Protein AF-A0A7S0IZN9-F1 (afdb_monomer_lite)

Structure (mmCIF, N/CA/C/O backbone):
data_AF-A0A7S0IZN9-F1
#
_entry.id   AF-A0A7S0IZN9-F1
#
loop_
_atom_site.group_PDB
_atom_site.id
_atom_site.type_symbol
_atom_site.label_atom_id
_atom_site.label_alt_id
_atom_site.label_comp_id
_atom_site.label_asym_id
_atom_site.label_entity_id
_atom_site.label_seq_id
_atom_site.pdbx_PDB_ins_code
_atom_site.Cartn_x
_atom_site.Cartn_y
_atom_site.Cartn_z
_atom_site.occupancy
_atom_site.B_iso_or_equiv
_atom_site.auth_seq_id
_atom_site.auth_comp_id
_atom_site.auth_asym_id
_atom_site.auth_atom_id
_atom_site.pdbx_PDB_model_num
ATOM 1 N N . GLU A 1 1 ? -22.847 -4.184 17.036 1.00 81.31 1 GLU A N 1
ATOM 2 C CA . GLU A 1 1 ? -21.919 -5.285 16.673 1.00 81.31 1 GLU A CA 1
ATOM 3 C C . GLU A 1 1 ? -20.499 -5.195 17.266 1.00 81.31 1 GLU A C 1
ATOM 5 O O . GLU A 1 1 ? -19.756 -6.154 17.128 1.00 81.31 1 GLU A O 1
ATOM 10 N N . GLY A 1 2 ? -20.061 -4.101 17.914 1.00 93.62 2 GLY A N 1
ATOM 11 C CA . GLY A 1 2 ? -18.784 -4.070 18.667 1.00 93.62 2 GLY A CA 1
ATOM 12 C C . GLY A 1 2 ? -17.480 -4.105 17.844 1.00 93.62 2 GLY A C 1
ATOM 13 O O . GLY A 1 2 ? -16.398 -3.958 18.412 1.00 93.62 2 GLY A O 1
ATOM 14 N N . ARG A 1 3 ? -17.568 -4.255 16.518 1.00 96.31 3 ARG A N 1
ATOM 15 C CA . ARG A 1 3 ? -16.437 -4.230 15.576 1.00 96.31 3 ARG A CA 1
ATOM 16 C C . ARG A 1 3 ? -15.776 -2.847 15.574 1.00 96.31 3 ARG A C 1
ATOM 18 O O . ARG A 1 3 ? -16.461 -1.829 15.556 1.00 96.31 3 ARG A O 1
ATOM 25 N N . ARG A 1 4 ? -14.440 -2.807 15.605 1.00 96.50 4 ARG A N 1
ATOM 26 C CA . ARG A 1 4 ? -13.650 -1.554 15.656 1.00 96.50 4 ARG A CA 1
ATOM 27 C C . ARG A 1 4 ? -12.627 -1.416 14.536 1.00 96.50 4 ARG A C 1
ATOM 29 O O . ARG A 1 4 ? -12.146 -0.314 14.300 1.00 96.50 4 ARG A O 1
ATOM 36 N N . TRP A 1 5 ? -12.301 -2.516 13.874 1.00 97.38 5 TRP A N 1
ATOM 37 C CA . TRP A 1 5 ? -11.244 -2.614 12.879 1.00 97.38 5 TRP A CA 1
ATOM 38 C C . TRP A 1 5 ? -11.726 -3.470 11.720 1.00 97.38 5 TRP A C 1
ATOM 40 O O . TRP A 1 5 ? -12.445 -4.446 11.936 1.00 97.38 5 TRP A O 1
ATOM 50 N N . ILE A 1 6 ? -11.315 -3.095 10.517 1.00 96.62 6 ILE A N 1
ATOM 51 C CA . ILE A 1 6 ? -11.461 -3.884 9.301 1.00 96.62 6 ILE A CA 1
ATOM 52 C C . ILE A 1 6 ? -10.067 -4.154 8.741 1.00 96.62 6 ILE A C 1
ATOM 54 O O . ILE A 1 6 ? -9.192 -3.291 8.814 1.00 96.62 6 ILE A O 1
ATOM 58 N N . MET A 1 7 ? -9.862 -5.357 8.214 1.00 96.25 7 MET A N 1
ATOM 59 C CA . MET A 1 7 ? -8.658 -5.707 7.478 1.00 96.25 7 MET A CA 1
ATOM 60 C C . MET A 1 7 ? -9.042 -6.078 6.050 1.00 96.25 7 MET A C 1
ATOM 62 O O . MET A 1 7 ? -9.865 -6.966 5.841 1.00 96.25 7 MET A O 1
ATOM 66 N N . PHE A 1 8 ? -8.408 -5.422 5.087 1.00 96.25 8 PHE A N 1
ATOM 67 C CA . PHE A 1 8 ? -8.407 -5.822 3.686 1.00 96.25 8 PHE A CA 1
ATOM 68 C C . PHE A 1 8 ? -7.163 -6.665 3.420 1.00 96.25 8 PHE A C 1
ATOM 70 O O . PHE A 1 8 ? -6.087 -6.352 3.930 1.00 96.25 8 PHE A O 1
ATOM 77 N N . PHE A 1 9 ? -7.304 -7.733 2.643 1.00 94.81 9 PHE A N 1
ATOM 78 C CA . PHE A 1 9 ? -6.214 -8.635 2.275 1.00 94.81 9 PHE A CA 1
ATOM 79 C C . PHE A 1 9 ? -6.403 -9.140 0.842 1.00 94.81 9 PHE A C 1
ATOM 81 O O . PHE A 1 9 ? -7.447 -8.922 0.228 1.00 94.81 9 PHE A O 1
ATOM 88 N N . GLN A 1 10 ? -5.363 -9.758 0.287 1.00 93.88 10 GLN A N 1
ATOM 89 C CA . GLN A 1 10 ? -5.358 -10.275 -1.083 1.00 93.88 10 GLN A CA 1
ATOM 90 C C . GLN A 1 10 ? -5.707 -11.768 -1.116 1.00 93.88 10 GLN A C 1
ATOM 92 O O . GLN A 1 10 ? -5.443 -12.494 -0.163 1.00 93.88 10 GLN A O 1
ATOM 97 N N . ASP A 1 11 ? -6.271 -12.215 -2.234 1.00 93.06 11 ASP A N 1
ATOM 98 C CA . ASP A 1 11 ? -6.823 -13.560 -2.452 1.00 93.06 11 ASP A CA 1
ATOM 99 C C . ASP A 1 11 ? -5.845 -14.727 -2.223 1.00 93.06 11 ASP A C 1
ATOM 101 O O . ASP A 1 11 ? -6.230 -15.784 -1.730 1.00 93.06 11 ASP A O 1
ATOM 105 N N . SER A 1 12 ? -4.583 -14.536 -2.589 1.00 90.81 12 SER A N 1
ATOM 106 C CA . SER A 1 12 ? -3.611 -15.608 -2.816 1.00 90.81 12 SER A CA 1
ATOM 107 C C . SER A 1 12 ? -2.381 -15.506 -1.921 1.00 90.81 12 SER A C 1
ATOM 109 O O . SER A 1 12 ? -1.382 -16.171 -2.182 1.00 90.81 12 SER A O 1
ATOM 111 N N . SER A 1 13 ? -2.444 -14.683 -0.871 1.00 86.69 13 SER A N 1
ATOM 112 C CA . SER A 1 13 ? -1.426 -14.597 0.176 1.00 86.69 13 SER A CA 1
ATOM 113 C C . SER A 1 13 ? -2.096 -14.809 1.532 1.00 86.69 13 SER A C 1
ATOM 115 O O . SER A 1 13 ? -2.975 -14.050 1.925 1.00 86.69 13 SER A O 1
ATOM 117 N N . THR A 1 14 ? -1.701 -15.857 2.253 1.00 82.81 14 THR A N 1
ATOM 118 C CA . THR A 1 14 ? -2.368 -16.284 3.498 1.00 82.81 14 THR A CA 1
ATOM 119 C C . THR A 1 14 ? -1.612 -15.892 4.765 1.00 82.81 14 THR A C 1
ATOM 121 O O . THR A 1 14 ? -2.177 -15.932 5.856 1.00 82.81 14 THR A O 1
ATOM 124 N N . ASN A 1 15 ? -0.347 -15.477 4.653 1.00 87.69 15 ASN A N 1
ATOM 125 C CA . ASN A 1 15 ? 0.506 -15.237 5.823 1.00 87.69 15 ASN A CA 1
ATOM 126 C C . ASN A 1 15 ? 0.061 -14.051 6.684 1.00 87.69 15 ASN A C 1
ATOM 128 O O . ASN A 1 15 ? 0.412 -13.983 7.860 1.00 87.69 15 ASN A O 1
ATOM 132 N N . TYR A 1 16 ? -0.811 -13.187 6.163 1.00 87.00 16 TYR A N 1
ATOM 133 C CA . TYR A 1 16 ? -1.406 -12.109 6.945 1.00 87.00 16 TYR A CA 1
ATOM 134 C C . TYR A 1 16 ? -2.169 -12.605 8.184 1.00 87.00 16 TYR A C 1
ATOM 136 O O . TYR A 1 16 ? -2.256 -11.888 9.178 1.00 87.00 16 TYR A O 1
ATOM 144 N N . PHE A 1 17 ? -2.715 -13.828 8.151 1.00 91.19 17 PHE A N 1
ATOM 145 C CA . PHE A 1 17 ? -3.419 -14.406 9.299 1.00 91.19 17 PHE A CA 1
ATOM 146 C C . PHE A 1 17 ? -2.464 -14.822 10.420 1.00 91.19 17 PHE A C 1
ATOM 148 O O . PHE A 1 17 ? -2.829 -14.727 11.590 1.00 91.19 17 PHE A O 1
ATOM 155 N N . ALA A 1 18 ? -1.230 -15.210 10.083 1.00 93.12 18 ALA A N 1
ATOM 156 C CA . ALA A 1 18 ? -0.208 -15.551 11.069 1.00 93.12 18 ALA A CA 1
ATOM 157 C C . ALA A 1 18 ? 0.243 -14.318 11.865 1.00 93.12 18 ALA A C 1
ATOM 159 O O . ALA A 1 18 ? 0.507 -14.412 13.062 1.00 93.12 18 ALA A O 1
ATOM 160 N N . THR A 1 19 ? 0.279 -13.144 11.227 1.00 93.62 19 THR A N 1
ATOM 161 C CA . THR A 1 19 ? 0.702 -11.892 11.870 1.00 93.62 19 THR A CA 1
ATOM 162 C C . THR A 1 19 ? -0.460 -11.026 12.344 1.00 93.62 19 THR A C 1
ATOM 164 O O . THR A 1 19 ? -0.219 -10.016 12.998 1.00 93.62 19 THR A O 1
ATOM 167 N N . PHE A 1 20 ? -1.714 -11.409 12.078 1.00 95.38 20 PHE A N 1
ATOM 168 C CA . PHE A 1 20 ? -2.903 -10.574 12.287 1.00 95.38 20 PHE A CA 1
ATOM 169 C C . PHE A 1 20 ? -2.959 -9.916 13.672 1.00 95.38 20 PHE A C 1
ATOM 171 O O . PHE A 1 20 ? -3.092 -8.696 13.785 1.00 95.38 20 PHE A O 1
ATOM 178 N N . LEU A 1 21 ? -2.844 -10.719 14.737 1.00 96.62 21 LEU A N 1
ATOM 179 C CA . LEU A 1 21 ? -2.958 -10.231 16.114 1.00 96.62 21 LEU A CA 1
ATOM 180 C C . LEU A 1 21 ? -1.769 -9.351 16.511 1.00 96.62 21 LEU A C 1
ATOM 182 O O . LEU A 1 21 ? -1.966 -8.322 17.157 1.00 96.62 21 LEU A O 1
ATOM 186 N N . ALA A 1 22 ? -0.556 -9.725 16.098 1.00 96.25 22 ALA A N 1
ATOM 187 C CA . ALA A 1 22 ? 0.650 -8.947 16.361 1.00 96.25 22 ALA A CA 1
ATOM 188 C C . ALA A 1 22 ? 0.600 -7.592 15.639 1.00 96.25 22 ALA A C 1
ATOM 190 O O . ALA A 1 22 ? 0.836 -6.553 16.259 1.00 96.25 22 ALA A O 1
ATOM 191 N N . SER A 1 23 ? 0.201 -7.587 14.363 1.00 97.06 23 SER A N 1
ATOM 192 C CA . SER A 1 23 ? 0.000 -6.372 13.576 1.00 97.06 23 SER A CA 1
ATOM 193 C C . SER A 1 23 ? -1.055 -5.474 14.215 1.00 97.06 23 SER A C 1
ATOM 195 O O . SER A 1 23 ? -0.765 -4.316 14.504 1.00 97.06 23 SER A O 1
ATOM 197 N N . LEU A 1 24 ? -2.245 -5.998 14.530 1.00 97.69 24 LEU A N 1
ATOM 198 C CA . LEU A 1 24 ? -3.304 -5.216 15.177 1.00 97.69 24 LEU A CA 1
ATOM 199 C C . LEU A 1 24 ? -2.874 -4.673 16.552 1.00 97.69 24 LEU A C 1
ATOM 201 O O . LEU A 1 24 ? -3.213 -3.542 16.908 1.00 97.69 24 LEU A O 1
ATOM 205 N N . GLY A 1 25 ? -2.113 -5.455 17.319 1.00 98.00 25 GLY A N 1
ATOM 206 C CA . GLY A 1 25 ? -1.529 -5.030 18.590 1.00 98.00 25 GLY A CA 1
ATOM 207 C C . GLY A 1 25 ? -0.580 -3.841 18.426 1.00 98.00 25 GLY A C 1
ATOM 208 O O . GLY A 1 25 ? -0.758 -2.823 19.096 1.00 98.00 25 GLY A O 1
ATOM 209 N N . ALA A 1 26 ? 0.375 -3.933 17.496 1.00 97.75 26 ALA A N 1
ATOM 210 C CA . ALA A 1 26 ? 1.333 -2.865 17.198 1.00 97.75 26 ALA A CA 1
ATOM 211 C C . ALA A 1 26 ? 0.643 -1.586 16.696 1.00 97.75 26 ALA A C 1
ATOM 213 O O . ALA A 1 26 ? 0.954 -0.486 17.154 1.00 97.75 26 ALA A O 1
ATOM 214 N N . ILE A 1 27 ? -0.347 -1.744 15.816 1.00 97.81 27 ILE A N 1
ATOM 215 C CA . ILE A 1 27 ? -1.186 -0.664 15.282 1.00 97.81 27 ILE A CA 1
ATOM 216 C C . ILE A 1 27 ? -1.868 0.104 16.415 1.00 97.81 27 ILE A C 1
ATOM 218 O O . ILE A 1 27 ? -1.784 1.330 16.473 1.00 97.81 27 ILE A O 1
ATOM 222 N N . LYS A 1 28 ? -2.499 -0.611 17.354 1.00 97.38 28 LYS A N 1
ATOM 223 C CA . LYS A 1 28 ? -3.160 0.007 18.510 1.00 97.38 28 LYS A CA 1
ATOM 224 C C . LYS A 1 28 ? -2.168 0.659 19.470 1.00 97.38 28 LYS A C 1
ATOM 226 O O . LYS A 1 28 ? -2.451 1.735 19.981 1.00 97.38 28 LYS A O 1
ATOM 231 N N . ALA A 1 29 ? -1.014 0.036 19.706 1.00 97.75 29 ALA A N 1
ATOM 232 C CA . ALA A 1 29 ? 0.025 0.575 20.586 1.00 97.75 29 ALA A CA 1
ATOM 233 C C . ALA A 1 29 ? 0.663 1.873 20.055 1.00 97.75 29 ALA A C 1
ATOM 235 O O . ALA A 1 29 ? 1.321 2.592 20.807 1.00 97.75 29 ALA A O 1
ATOM 236 N N . ARG A 1 30 ? 0.497 2.164 18.761 1.00 96.31 30 ARG A N 1
ATOM 237 C CA . ARG A 1 30 ? 0.941 3.402 18.105 1.00 96.31 30 ARG A CA 1
ATOM 238 C C . ARG A 1 30 ? -0.211 4.338 17.744 1.00 96.31 30 ARG A C 1
ATOM 240 O O . ARG A 1 30 ? 0.036 5.344 17.089 1.00 96.31 30 ARG A O 1
ATOM 247 N N . ASP A 1 31 ? -1.431 4.005 18.173 1.00 95.94 31 ASP A N 1
ATOM 248 C CA . ASP A 1 31 ? -2.653 4.753 17.875 1.00 95.94 31 ASP A CA 1
ATOM 249 C C . ASP A 1 31 ? -2.768 5.093 16.379 1.00 95.94 31 ASP A C 1
ATOM 251 O O . ASP A 1 31 ? -3.025 6.226 15.997 1.00 95.94 31 ASP A O 1
ATOM 255 N N . LEU A 1 32 ? -2.511 4.128 15.496 1.00 96.00 32 LEU A N 1
ATOM 256 C CA . LEU A 1 32 ? -2.730 4.339 14.064 1.00 96.00 32 LEU A CA 1
ATOM 257 C C . LEU A 1 32 ? -4.229 4.228 13.751 1.00 96.00 32 LEU A C 1
ATOM 259 O O . LEU A 1 32 ? -4.960 3.526 14.438 1.00 96.00 32 LEU A O 1
ATOM 263 N N . GLU A 1 33 ? -4.691 4.898 12.699 1.00 95.75 33 GLU A N 1
ATOM 264 C CA . GLU A 1 33 ? -6.071 4.808 12.187 1.00 95.75 33 GLU A CA 1
ATOM 265 C C . GLU A 1 33 ? -6.138 4.002 10.887 1.00 95.75 33 GLU A C 1
ATOM 267 O O . GLU A 1 33 ? -7.176 3.436 10.545 1.00 95.75 33 GLU A O 1
ATOM 272 N N . CYS A 1 34 ? -5.023 3.957 10.159 1.00 95.88 34 CYS A N 1
ATOM 273 C CA . CYS A 1 34 ? -4.820 3.155 8.965 1.00 95.88 34 CYS A CA 1
ATOM 274 C C . CYS A 1 34 ? -3.386 2.632 8.988 1.00 95.88 34 CYS A C 1
ATOM 276 O O . CYS A 1 34 ? -2.448 3.393 9.233 1.00 95.88 34 CYS A O 1
ATOM 278 N N . ALA A 1 35 ? -3.199 1.346 8.731 1.00 96.94 35 ALA A N 1
ATOM 279 C CA . ALA A 1 35 ? -1.877 0.755 8.711 1.00 96.94 35 ALA A CA 1
ATOM 280 C C . ALA A 1 35 ? -1.749 -0.320 7.644 1.00 96.94 35 ALA A C 1
ATOM 282 O O . ALA A 1 35 ? -2.625 -1.164 7.475 1.00 96.94 35 ALA A O 1
ATOM 283 N N . PHE A 1 36 ? -0.616 -0.299 6.963 1.00 97.12 36 PHE A N 1
ATOM 284 C CA . PHE A 1 36 ? -0.243 -1.296 5.974 1.00 97.12 36 PHE A CA 1
ATOM 285 C C . PHE A 1 36 ? 0.631 -2.370 6.613 1.00 97.12 36 PHE A C 1
ATOM 287 O O . PHE A 1 36 ? 1.520 -2.058 7.401 1.00 97.12 36 PHE A O 1
ATOM 294 N N . VAL A 1 37 ? 0.422 -3.630 6.255 1.00 96.69 37 VAL A N 1
ATOM 295 C CA . VAL A 1 37 ? 1.401 -4.682 6.537 1.00 96.69 37 VAL A CA 1
ATOM 296 C C . VAL A 1 37 ? 2.468 -4.621 5.453 1.00 96.69 37 VAL A C 1
ATOM 298 O O . VAL A 1 37 ? 2.160 -4.686 4.258 1.00 96.69 37 VAL A O 1
ATOM 301 N N . THR A 1 38 ? 3.723 -4.485 5.862 1.00 96.81 38 THR A N 1
ATOM 302 C CA . THR A 1 38 ? 4.867 -4.403 4.955 1.00 96.81 38 THR A CA 1
ATOM 303 C C . THR A 1 38 ? 5.877 -5.495 5.238 1.00 96.81 38 THR A C 1
ATOM 305 O O . THR A 1 38 ? 5.838 -6.129 6.286 1.00 96.81 38 THR A O 1
ATOM 308 N N . MET A 1 39 ? 6.810 -5.689 4.317 1.00 95.19 39 MET A N 1
ATOM 309 C CA . MET A 1 39 ? 7.995 -6.511 4.543 1.00 95.19 39 MET A CA 1
ATOM 310 C C . MET A 1 39 ? 9.241 -5.809 3.994 1.00 95.19 39 MET A C 1
ATOM 312 O O . MET A 1 39 ? 9.110 -5.002 3.061 1.00 95.19 39 MET A O 1
ATOM 316 N N . PRO A 1 40 ? 10.442 -6.163 4.482 1.00 95.19 40 PRO A N 1
ATOM 317 C CA . PRO A 1 40 ? 11.675 -5.823 3.793 1.00 95.19 40 PRO A CA 1
ATOM 318 C C . PRO A 1 40 ? 11.611 -6.377 2.369 1.00 95.19 40 PRO A C 1
ATOM 320 O O . PRO A 1 40 ? 11.399 -7.574 2.166 1.00 95.19 40 PRO A O 1
ATOM 323 N N . ARG A 1 41 ? 11.760 -5.512 1.365 1.00 93.62 41 ARG A N 1
ATOM 324 C CA . ARG A 1 41 ? 11.752 -5.923 -0.045 1.00 93.62 41 ARG A CA 1
ATOM 325 C C . ARG A 1 41 ? 13.114 -5.685 -0.668 1.00 93.62 41 ARG A C 1
ATOM 327 O O . ARG A 1 41 ? 13.825 -4.760 -0.288 1.00 93.62 41 ARG A O 1
ATOM 334 N N . ARG A 1 42 ? 13.447 -6.463 -1.692 1.00 92.25 42 ARG A N 1
ATOM 335 C CA . ARG A 1 42 ? 14.576 -6.135 -2.567 1.00 92.25 42 ARG A CA 1
ATOM 336 C C . ARG A 1 42 ? 14.151 -5.062 -3.561 1.00 92.25 42 ARG A C 1
ATOM 338 O O . ARG A 1 42 ? 13.013 -5.053 -4.030 1.00 92.25 42 ARG A O 1
ATOM 345 N N . ALA A 1 43 ? 15.069 -4.172 -3.892 1.00 91.19 43 ALA A N 1
ATOM 346 C CA . ALA A 1 43 ? 14.875 -3.223 -4.966 1.00 91.19 43 ALA A CA 1
ATOM 347 C C . ALA A 1 43 ? 14.534 -3.933 -6.286 1.00 91.19 43 ALA A C 1
ATOM 349 O O . ALA A 1 43 ? 14.993 -5.051 -6.537 1.00 91.19 43 ALA A O 1
ATOM 350 N N . LYS A 1 44 ? 13.714 -3.287 -7.121 1.00 88.94 44 LYS A N 1
ATOM 351 C CA . LYS A 1 44 ? 13.203 -3.797 -8.407 1.00 88.94 44 LYS A CA 1
ATOM 352 C C . LYS A 1 44 ? 12.283 -5.017 -8.300 1.00 88.94 44 LYS A C 1
ATOM 354 O O . LYS A 1 44 ? 11.859 -5.557 -9.320 1.00 88.94 44 LYS A O 1
ATOM 359 N N . MET A 1 45 ? 11.931 -5.443 -7.087 1.00 89.75 45 MET A N 1
ATOM 360 C CA . MET A 1 45 ? 10.863 -6.416 -6.884 1.00 89.75 45 MET A CA 1
ATOM 361 C C . MET A 1 45 ? 9.538 -5.830 -7.389 1.00 89.75 45 MET A C 1
ATOM 363 O O . MET A 1 45 ? 9.249 -4.659 -7.151 1.00 89.75 45 MET A O 1
ATOM 367 N N . ALA A 1 46 ? 8.716 -6.646 -8.056 1.00 89.69 46 ALA A N 1
ATOM 368 C CA . ALA A 1 46 ? 7.380 -6.268 -8.531 1.00 89.69 46 ALA A CA 1
ATOM 369 C C . ALA A 1 46 ? 6.365 -6.199 -7.371 1.00 89.69 46 ALA A C 1
ATOM 371 O O . ALA A 1 46 ? 5.367 -6.920 -7.332 1.00 89.69 46 ALA A O 1
ATOM 372 N N . LEU A 1 47 ? 6.679 -5.365 -6.384 1.00 91.69 47 LEU A N 1
ATOM 373 C CA . LEU A 1 47 ? 5.923 -5.120 -5.169 1.00 91.69 47 LEU A CA 1
ATOM 374 C C . LEU A 1 47 ? 5.924 -3.613 -4.925 1.00 91.69 47 LEU A C 1
ATOM 376 O O . LEU A 1 47 ? 6.992 -2.998 -4.898 1.00 91.69 47 LEU A O 1
ATOM 380 N N . GLY A 1 48 ? 4.736 -3.029 -4.761 1.00 94.00 48 GLY A N 1
ATOM 381 C CA . GLY A 1 48 ? 4.601 -1.615 -4.423 1.00 94.00 48 GLY A CA 1
ATOM 382 C C . GLY A 1 48 ? 5.320 -1.267 -3.120 1.00 94.00 48 GLY A C 1
ATOM 383 O O . GLY A 1 48 ? 5.705 -2.140 -2.340 1.00 94.00 48 GLY A O 1
ATOM 384 N N . VAL A 1 49 ? 5.493 0.022 -2.865 1.00 95.62 49 VAL A N 1
ATOM 385 C CA . VAL A 1 49 ? 6.194 0.526 -1.683 1.00 95.62 49 VAL A CA 1
ATOM 386 C C . VAL A 1 49 ? 5.340 1.491 -0.899 1.00 95.62 49 VAL A C 1
ATOM 388 O O . VAL A 1 49 ? 4.369 2.034 -1.421 1.00 95.62 49 VAL A O 1
ATOM 391 N N . LEU A 1 50 ? 5.737 1.745 0.340 1.00 95.31 50 LEU A N 1
ATOM 392 C CA . LEU A 1 50 ? 5.275 2.910 1.078 1.00 95.31 50 LEU A CA 1
ATOM 393 C C . LEU A 1 50 ? 6.376 3.961 1.124 1.00 95.31 50 LEU A C 1
ATOM 395 O O . LEU A 1 50 ? 7.531 3.648 1.411 1.00 95.31 50 LEU A O 1
ATOM 399 N N . ALA A 1 51 ? 6.010 5.214 0.878 1.00 91.75 51 ALA A N 1
ATOM 400 C CA . ALA A 1 51 ? 6.928 6.331 1.030 1.00 91.75 51 ALA A CA 1
ATOM 401 C C . ALA A 1 51 ? 6.238 7.557 1.629 1.00 91.75 51 ALA A C 1
ATOM 403 O O . ALA A 1 51 ? 5.038 7.787 1.451 1.00 91.75 51 ALA A O 1
ATOM 404 N N . HIS A 1 52 ? 7.035 8.370 2.318 1.00 88.25 52 HIS A N 1
ATOM 405 C CA . HIS A 1 52 ? 6.640 9.711 2.721 1.00 88.25 52 HIS A CA 1
ATOM 406 C C . HIS A 1 52 ? 6.621 10.618 1.489 1.00 88.25 52 HIS A C 1
ATOM 408 O O . HIS A 1 52 ? 7.628 10.765 0.796 1.00 88.25 52 HIS A O 1
ATOM 414 N N . MET A 1 53 ? 5.483 11.256 1.231 1.00 84.69 53 MET A N 1
ATOM 415 C CA . MET A 1 53 ? 5.277 12.092 0.055 1.00 84.69 53 MET A CA 1
ATOM 416 C C . MET A 1 53 ? 5.121 13.556 0.467 1.00 84.69 53 MET A C 1
ATOM 418 O O . MET A 1 53 ? 4.501 13.890 1.472 1.00 84.69 53 MET A O 1
ATOM 422 N N . THR A 1 54 ? 5.682 14.478 -0.310 1.00 82.81 54 THR A N 1
ATOM 423 C CA . THR A 1 54 ? 5.380 15.910 -0.172 1.00 82.81 54 THR A CA 1
ATOM 424 C C . THR A 1 54 ? 4.787 16.398 -1.478 1.00 82.81 54 THR A C 1
ATOM 426 O O . THR A 1 54 ? 5.381 16.212 -2.541 1.00 82.81 54 THR A O 1
ATOM 429 N N . HIS A 1 55 ? 3.622 17.028 -1.397 1.00 79.62 55 HIS A N 1
ATOM 430 C CA . HIS A 1 55 ? 3.027 17.711 -2.529 1.00 79.62 55 HIS A CA 1
ATOM 431 C C . HIS A 1 55 ? 3.818 18.988 -2.876 1.00 79.62 55 HIS A C 1
ATOM 433 O O . HIS A 1 55 ? 4.605 19.497 -2.073 1.00 79.62 55 HIS A O 1
ATOM 439 N N . LYS A 1 56 ? 3.647 19.502 -4.101 1.00 79.38 56 LYS A N 1
ATOM 440 C CA . LYS A 1 56 ? 4.415 20.659 -4.603 1.00 79.38 56 LYS A CA 1
ATOM 441 C C . LYS A 1 56 ? 4.154 21.947 -3.815 1.00 79.38 56 LYS A C 1
ATOM 443 O O . LYS A 1 56 ? 5.037 22.791 -3.752 1.00 79.38 56 LYS A O 1
ATOM 448 N N . ASP A 1 57 ? 2.969 22.070 -3.223 1.00 81.25 57 ASP A N 1
ATOM 449 C CA . ASP A 1 57 ? 2.555 23.185 -2.357 1.00 81.25 57 ASP A CA 1
ATOM 450 C C . ASP A 1 57 ? 3.094 23.081 -0.917 1.00 81.25 57 ASP A C 1
ATOM 452 O O . ASP A 1 57 ? 2.816 23.943 -0.090 1.00 81.25 57 ASP A O 1
ATOM 456 N N . GLY A 1 58 ? 3.868 22.037 -0.603 1.00 76.25 58 GLY A N 1
ATOM 457 C CA . GLY A 1 58 ? 4.435 21.810 0.723 1.00 76.25 58 GLY A CA 1
ATOM 458 C C . GLY A 1 58 ? 3.584 20.931 1.638 1.00 76.25 58 GLY A C 1
ATOM 459 O O . GLY A 1 58 ? 4.099 20.499 2.671 1.00 76.25 58 GLY A O 1
ATOM 460 N N . ARG A 1 59 ? 2.344 20.584 1.256 1.00 78.00 59 ARG A N 1
ATOM 461 C CA . ARG A 1 59 ? 1.505 19.661 2.033 1.00 78.00 59 ARG A CA 1
ATOM 462 C C . ARG A 1 59 ? 2.192 18.303 2.154 1.00 78.00 59 ARG A C 1
ATOM 464 O O . ARG A 1 59 ? 2.562 17.681 1.154 1.00 78.00 59 ARG A O 1
ATOM 471 N N . GLN A 1 60 ? 2.358 17.830 3.385 1.00 74.00 60 GLN A N 1
ATOM 472 C CA . GLN A 1 60 ? 2.954 16.527 3.657 1.00 74.00 60 GLN A CA 1
ATOM 473 C C . GLN A 1 60 ? 1.884 15.440 3.634 1.00 74.00 60 GLN A C 1
ATOM 475 O O . GLN A 1 60 ? 0.899 15.496 4.365 1.00 74.00 60 GLN A O 1
ATOM 480 N N . ILE A 1 61 ? 2.110 14.422 2.815 1.00 69.88 61 ILE A N 1
ATOM 481 C CA . ILE A 1 61 ? 1.347 13.181 2.823 1.00 69.88 61 ILE A CA 1
ATOM 482 C C . ILE A 1 61 ? 2.212 12.178 3.571 1.00 69.88 61 ILE A C 1
ATOM 484 O O . ILE A 1 61 ? 3.281 11.785 3.101 1.00 69.88 61 ILE A O 1
ATOM 488 N N . ARG A 1 62 ? 1.782 11.838 4.791 1.00 74.69 62 ARG A N 1
ATOM 489 C CA . ARG A 1 62 ? 2.638 11.128 5.744 1.00 74.69 62 ARG A CA 1
ATOM 490 C C . ARG A 1 62 ? 3.095 9.789 5.196 1.00 74.69 62 ARG A C 1
ATOM 492 O O . ARG A 1 62 ? 4.285 9.564 5.194 1.00 74.69 62 ARG A O 1
ATOM 499 N N . LEU A 1 63 ? 2.216 8.933 4.698 1.00 89.06 63 LEU A N 1
ATOM 500 C CA . LEU A 1 63 ? 2.634 7.646 4.153 1.00 89.06 63 LEU A CA 1
ATOM 501 C C . LEU A 1 63 ? 1.664 7.238 3.055 1.00 89.06 63 LEU A C 1
ATOM 503 O O . LEU A 1 63 ? 0.465 7.146 3.313 1.00 89.06 63 LEU A O 1
ATOM 507 N N . ALA A 1 64 ? 2.176 7.031 1.847 1.00 89.69 64 ALA A N 1
ATOM 508 C CA . ALA A 1 64 ? 1.357 6.695 0.695 1.00 89.69 64 ALA A CA 1
ATOM 509 C C . ALA A 1 64 ? 1.888 5.456 -0.031 1.00 89.69 64 ALA A C 1
ATOM 511 O O . ALA A 1 64 ? 3.111 5.294 -0.134 1.00 89.69 64 ALA A O 1
ATOM 512 N N . PRO A 1 65 ? 0.989 4.598 -0.542 1.00 94.62 65 PRO A N 1
ATOM 513 C CA . PRO A 1 65 ? 1.374 3.527 -1.435 1.00 94.62 65 PRO A CA 1
ATOM 514 C C . PRO A 1 65 ? 1.806 4.093 -2.786 1.00 94.62 65 PRO A C 1
ATOM 516 O O . PRO A 1 65 ? 1.195 5.014 -3.326 1.00 94.62 65 PRO A O 1
ATOM 519 N N . ILE A 1 66 ? 2.876 3.526 -3.322 1.00 93.50 66 ILE A N 1
ATOM 520 C CA . ILE A 1 66 ? 3.414 3.839 -4.641 1.00 93.50 66 ILE A CA 1
ATOM 521 C C . ILE A 1 66 ? 3.613 2.515 -5.363 1.00 93.50 66 ILE A C 1
ATOM 523 O O . ILE A 1 66 ? 4.262 1.607 -4.838 1.00 93.50 66 ILE A O 1
ATOM 527 N N . GLU A 1 67 ? 3.075 2.397 -6.573 1.00 92.44 67 GLU A N 1
ATOM 528 C CA . GLU A 1 67 ? 3.293 1.202 -7.381 1.00 92.44 67 GLU A CA 1
ATOM 529 C C . GLU A 1 67 ? 4.760 1.090 -7.810 1.00 92.44 67 GLU A C 1
ATOM 531 O O . GLU A 1 67 ? 5.446 2.084 -8.067 1.00 92.44 67 GLU A O 1
ATOM 536 N N . TYR A 1 68 ? 5.260 -0.141 -7.908 1.00 89.75 68 TYR A N 1
ATOM 537 C CA . TYR A 1 68 ? 6.675 -0.408 -8.194 1.00 89.75 68 TYR A CA 1
ATOM 538 C C . TYR A 1 68 ? 7.145 0.241 -9.508 1.00 89.75 68 TYR A C 1
ATOM 540 O O . TYR A 1 68 ? 8.267 0.731 -9.603 1.00 89.75 68 TYR A O 1
ATOM 548 N N . ASN A 1 69 ? 6.265 0.309 -10.510 1.00 88.19 69 ASN A N 1
ATOM 549 C CA . ASN A 1 69 ? 6.530 0.930 -11.809 1.00 88.19 69 ASN A CA 1
ATOM 550 C C . ASN A 1 69 ? 6.522 2.473 -11.772 1.00 88.19 69 ASN A C 1
ATOM 552 O O . ASN A 1 69 ? 6.984 3.110 -12.717 1.00 88.19 69 ASN A O 1
ATOM 556 N N . GLN A 1 70 ? 6.014 3.083 -10.700 1.00 90.00 70 GLN A N 1
ATOM 557 C CA . GLN A 1 70 ? 5.992 4.534 -10.501 1.00 90.00 70 GLN A CA 1
ATOM 558 C C . GLN A 1 70 ? 7.181 5.026 -9.670 1.00 90.00 70 GLN A C 1
ATOM 560 O O . GLN A 1 70 ? 7.567 6.191 -9.792 1.00 90.00 70 GLN A O 1
ATOM 565 N N . LEU A 1 71 ? 7.772 4.156 -8.845 1.00 90.19 71 LEU A N 1
ATOM 566 C CA . LEU A 1 71 ? 8.813 4.528 -7.891 1.00 90.19 71 LEU A CA 1
ATOM 567 C C . LEU A 1 71 ? 10.035 5.155 -8.569 1.00 90.19 71 LEU A C 1
ATOM 569 O O . LEU A 1 71 ? 10.421 6.271 -8.232 1.00 90.19 71 LEU A O 1
ATOM 573 N N . GLU A 1 72 ? 10.633 4.481 -9.549 1.00 88.38 72 GLU A N 1
ATOM 574 C CA . GLU A 1 72 ? 11.861 4.969 -10.184 1.00 88.38 72 GLU A CA 1
ATOM 575 C C . GLU A 1 72 ? 11.681 6.340 -10.882 1.00 88.38 72 GLU A C 1
ATOM 577 O O . GLU A 1 72 ? 12.486 7.247 -10.633 1.00 88.38 72 GLU A O 1
ATOM 582 N N . PRO A 1 73 ? 10.616 6.580 -11.678 1.00 87.94 73 PRO A N 1
ATOM 583 C CA . PRO A 1 73 ? 10.307 7.919 -12.184 1.00 87.94 73 PRO A CA 1
ATOM 584 C C . PRO A 1 73 ? 10.148 8.990 -11.093 1.00 87.94 73 PRO A C 1
ATOM 586 O O . PRO A 1 73 ? 10.537 10.143 -11.308 1.00 87.94 73 PRO A O 1
ATOM 589 N N . LEU A 1 74 ? 9.581 8.639 -9.933 1.00 88.44 74 LEU A N 1
ATOM 590 C CA . LEU A 1 74 ? 9.417 9.558 -8.802 1.00 88.44 74 LEU A CA 1
ATOM 591 C C . LEU A 1 74 ? 10.757 9.877 -8.126 1.00 88.44 74 LEU A C 1
ATOM 593 O O . LEU A 1 74 ? 11.049 11.049 -7.869 1.00 88.44 74 LEU A O 1
ATOM 597 N N . LEU A 1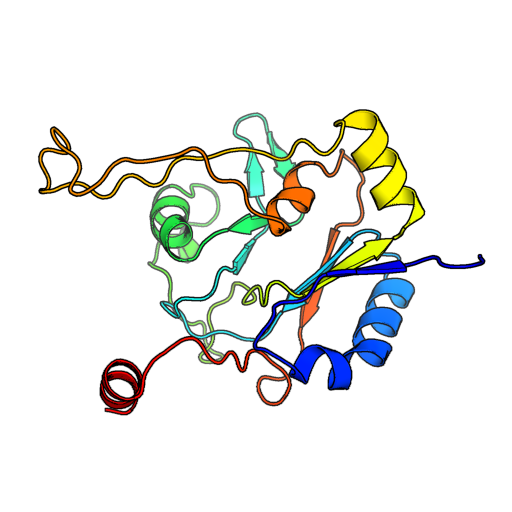 75 ? 11.608 8.872 -7.907 1.00 87.94 75 LEU A N 1
ATOM 598 C CA . LEU A 1 75 ? 12.946 9.041 -7.330 1.00 87.94 75 LEU A CA 1
ATOM 599 C C . LEU A 1 75 ? 13.813 9.971 -8.183 1.00 87.94 75 LEU A C 1
ATOM 601 O O . LEU A 1 75 ? 14.366 10.950 -7.678 1.00 87.94 75 LEU A O 1
ATOM 605 N N . ARG A 1 76 ? 13.819 9.775 -9.507 1.00 85.62 76 ARG A N 1
ATOM 606 C CA . ARG A 1 76 ? 14.565 10.632 -10.451 1.00 85.62 76 ARG A CA 1
ATOM 607 C C . ARG A 1 76 ? 14.131 12.100 -10.411 1.00 85.62 76 ARG A C 1
ATOM 609 O O . ARG A 1 76 ? 14.926 12.993 -10.696 1.00 85.62 76 ARG A O 1
ATOM 616 N N . ARG A 1 77 ? 12.874 12.367 -10.049 1.00 84.00 77 ARG A N 1
ATOM 617 C CA . ARG A 1 77 ? 12.309 13.722 -9.925 1.00 84.00 77 ARG A CA 1
ATOM 618 C C . ARG A 1 77 ? 12.451 14.309 -8.518 1.00 84.00 77 ARG A C 1
ATOM 620 O O . ARG A 1 77 ? 12.132 15.484 -8.316 1.00 84.00 77 ARG A O 1
ATOM 627 N N . THR A 1 78 ? 12.930 13.533 -7.547 1.00 81.50 78 THR A N 1
ATOM 628 C CA . THR A 1 78 ? 12.991 13.945 -6.144 1.00 81.50 78 THR A CA 1
ATOM 629 C C . THR A 1 78 ? 14.134 14.932 -5.915 1.00 81.50 78 THR A C 1
ATOM 631 O O . THR A 1 78 ? 15.319 14.643 -6.087 1.00 81.50 78 THR A O 1
ATOM 634 N N . LYS A 1 79 ? 13.773 16.154 -5.503 1.00 69.50 79 LYS A N 1
ATOM 635 C CA . LYS A 1 79 ? 14.735 17.243 -5.273 1.00 69.50 79 LYS A CA 1
ATOM 636 C C . LYS A 1 79 ? 15.340 17.247 -3.868 1.00 69.50 79 LYS A C 1
ATOM 638 O O . LYS A 1 79 ? 16.433 17.772 -3.705 1.00 69.50 79 LYS A O 1
ATOM 643 N N . ARG A 1 80 ? 14.634 16.672 -2.887 1.00 62.78 80 ARG A N 1
ATOM 644 C CA . ARG A 1 80 ? 14.924 16.796 -1.446 1.00 62.78 80 ARG A CA 1
ATOM 645 C C . ARG A 1 80 ? 15.999 15.855 -0.910 1.00 62.78 80 ARG A C 1
ATOM 647 O O . ARG A 1 80 ? 16.569 16.146 0.130 1.00 62.78 80 ARG A O 1
ATOM 654 N N . ALA A 1 81 ? 16.281 14.762 -1.605 1.00 61.69 81 ALA A N 1
ATOM 655 C CA . ALA A 1 81 ? 17.264 13.784 -1.168 1.00 61.69 81 ALA A CA 1
ATOM 656 C C . ALA A 1 81 ? 18.098 13.361 -2.373 1.00 61.69 81 ALA A C 1
ATOM 658 O O . ALA A 1 81 ? 17.732 12.442 -3.098 1.00 61.69 81 ALA A O 1
ATOM 659 N N . ALA A 1 82 ? 19.202 14.071 -2.622 1.00 61.94 82 ALA A N 1
ATOM 660 C CA . ALA A 1 82 ? 20.119 13.743 -3.715 1.00 61.94 82 ALA A CA 1
ATOM 661 C C . ALA A 1 82 ? 20.624 12.289 -3.618 1.00 61.94 82 ALA A C 1
ATOM 663 O O . ALA A 1 82 ? 20.741 11.625 -4.640 1.00 61.94 82 ALA A O 1
ATOM 664 N N . ALA A 1 83 ? 20.793 11.777 -2.393 1.00 62.31 83 ALA A N 1
ATOM 665 C CA . ALA A 1 83 ? 21.126 10.381 -2.110 1.00 62.31 83 ALA A CA 1
ATOM 666 C C . ALA A 1 83 ? 20.034 9.368 -2.524 1.00 62.31 83 ALA A C 1
ATOM 668 O O . ALA A 1 83 ? 20.335 8.195 -2.682 1.00 62.31 83 ALA A O 1
ATOM 669 N N . LEU A 1 84 ? 18.784 9.804 -2.734 1.00 65.44 84 LEU A N 1
ATOM 670 C CA . LEU A 1 84 ? 17.685 8.970 -3.247 1.00 65.44 84 LEU A CA 1
ATOM 671 C C . LEU A 1 84 ? 17.500 9.100 -4.769 1.00 65.44 84 LEU A C 1
ATOM 673 O O . LEU A 1 84 ? 16.540 8.564 -5.310 1.00 65.44 84 LEU A O 1
ATOM 677 N N . ARG A 1 85 ? 18.361 9.858 -5.468 1.00 63.44 85 ARG A N 1
ATOM 678 C CA . ARG A 1 85 ? 18.303 9.992 -6.939 1.00 63.44 85 ARG A CA 1
ATOM 679 C C . ARG A 1 85 ? 18.973 8.834 -7.674 1.00 63.44 85 ARG A C 1
ATOM 681 O O . ARG A 1 85 ? 18.853 8.751 -8.898 1.00 63.44 85 ARG A O 1
ATOM 688 N N . HIS A 1 86 ? 19.671 7.976 -6.938 1.00 63.47 86 HIS A N 1
ATOM 689 C CA . HIS A 1 86 ? 20.032 6.647 -7.406 1.00 63.47 86 HIS A CA 1
ATOM 690 C C . HIS A 1 86 ? 18.737 5.848 -7.615 1.00 63.47 86 HIS A C 1
ATOM 692 O O . HIS A 1 86 ? 17.692 6.196 -7.064 1.00 63.47 86 HIS A O 1
ATOM 698 N N . SER A 1 87 ? 18.753 4.887 -8.533 1.00 71.62 87 SER A N 1
ATOM 699 C CA . SER A 1 87 ? 17.539 4.168 -8.936 1.00 71.62 87 SER A CA 1
ATOM 700 C C . SER A 1 87 ? 16.948 3.375 -7.759 1.00 71.62 87 SER A C 1
ATOM 702 O O . SER A 1 87 ? 17.476 3.432 -6.652 1.00 71.62 87 SER A O 1
ATOM 704 N N . ASP A 1 88 ? 15.837 2.653 -7.945 1.00 86.19 88 ASP A N 1
ATOM 705 C CA . ASP A 1 88 ? 15.395 1.720 -6.902 1.00 86.19 88 ASP A CA 1
ATOM 706 C C . ASP A 1 88 ? 16.529 0.713 -6.618 1.00 86.19 88 ASP A C 1
ATOM 708 O O . ASP A 1 88 ? 16.814 -0.162 -7.444 1.00 86.19 88 ASP A O 1
ATOM 712 N N . GLU A 1 89 ? 17.211 0.892 -5.483 1.00 89.12 89 GLU A N 1
ATOM 713 C CA . GLU A 1 89 ? 18.458 0.233 -5.081 1.00 89.12 89 GLU A CA 1
ATOM 714 C C . GLU A 1 89 ? 18.386 -0.194 -3.607 1.00 89.12 89 GLU A C 1
ATOM 716 O O . GLU A 1 89 ? 17.600 0.339 -2.818 1.00 89.12 89 GLU A O 1
ATOM 721 N N . ASN A 1 90 ? 19.184 -1.203 -3.249 1.00 91.12 90 ASN A N 1
ATOM 722 C CA . ASN A 1 90 ? 19.269 -1.693 -1.876 1.00 91.12 90 ASN A CA 1
ATOM 723 C C . ASN A 1 90 ? 20.222 -0.821 -1.046 1.00 91.12 90 ASN A C 1
ATOM 725 O O . ASN A 1 90 ? 21.237 -0.351 -1.557 1.00 91.12 90 ASN A O 1
ATOM 729 N N . ASP A 1 91 ? 19.924 -0.661 0.239 1.00 88.31 91 ASP A N 1
ATOM 730 C CA . ASP A 1 91 ? 20.832 -0.077 1.219 1.00 88.31 91 ASP A CA 1
ATOM 731 C C . ASP A 1 91 ? 21.813 -1.130 1.785 1.00 88.31 91 ASP A C 1
ATOM 733 O O . ASP A 1 91 ? 21.894 -2.270 1.314 1.00 88.31 91 ASP A O 1
ATOM 737 N N . ALA A 1 92 ? 22.575 -0.751 2.816 1.00 90.06 92 ALA A N 1
ATOM 738 C CA . ALA A 1 92 ? 23.573 -1.616 3.447 1.00 90.06 92 ALA A CA 1
ATOM 739 C C . ALA A 1 92 ? 22.991 -2.902 4.075 1.00 90.06 92 ALA A C 1
ATOM 741 O O . ALA A 1 92 ? 23.738 -3.848 4.317 1.00 90.06 92 ALA A O 1
ATOM 742 N N . SER A 1 93 ? 21.678 -2.961 4.325 1.00 88.94 93 SER A N 1
ATOM 743 C CA . SER A 1 93 ? 20.983 -4.155 4.823 1.00 88.94 93 SER A CA 1
ATOM 744 C C . SER A 1 93 ? 20.688 -5.190 3.730 1.00 88.94 93 SER A C 1
ATOM 746 O O . SER A 1 93 ? 20.216 -6.286 4.033 1.00 88.94 93 SER A O 1
ATOM 748 N N . GLY A 1 94 ? 20.925 -4.854 2.456 1.00 91.56 94 GLY A N 1
ATOM 749 C CA . GLY A 1 94 ? 20.577 -5.701 1.313 1.00 91.56 94 GLY A CA 1
ATOM 750 C C . GLY A 1 94 ? 19.105 -5.617 0.889 1.00 91.56 94 GLY A C 1
ATOM 751 O O . GLY A 1 94 ? 18.691 -6.354 -0.010 1.00 91.56 94 GLY A O 1
ATOM 752 N N . HIS A 1 95 ? 18.330 -4.711 1.489 1.00 92.88 95 HIS A N 1
ATOM 753 C CA . HIS A 1 95 ? 16.940 -4.418 1.139 1.00 92.88 95 HIS A CA 1
ATOM 754 C C . HIS A 1 95 ? 16.801 -2.980 0.655 1.00 92.88 95 HIS A C 1
ATOM 756 O O . HIS A 1 95 ? 17.655 -2.136 0.900 1.00 92.88 95 HIS A O 1
ATOM 762 N N . SER A 1 96 ? 15.720 -2.691 -0.054 1.00 92.06 96 SER A N 1
ATOM 763 C CA . SER A 1 96 ? 15.400 -1.322 -0.424 1.00 92.06 96 SER A CA 1
ATOM 764 C C . SER A 1 96 ? 14.955 -0.535 0.815 1.00 92.06 96 SER A C 1
ATOM 766 O O . SER A 1 96 ? 14.215 -1.083 1.635 1.00 92.06 96 SER A O 1
ATOM 768 N N . PRO A 1 97 ? 15.313 0.759 0.925 1.00 90.69 97 PRO A N 1
ATOM 769 C CA . PRO A 1 97 ? 14.949 1.592 2.074 1.00 90.69 97 PRO A CA 1
ATOM 770 C C . PRO A 1 97 ? 13.443 1.890 2.166 1.00 90.69 97 PRO A C 1
ATOM 772 O O . PRO A 1 97 ? 12.986 2.474 3.146 1.00 90.69 97 PRO A O 1
ATOM 775 N N . PHE A 1 98 ? 12.663 1.530 1.141 1.00 93.38 98 PHE A N 1
ATOM 776 C CA . PHE A 1 98 ? 11.211 1.677 1.150 1.00 93.38 98 PHE A CA 1
ATOM 777 C C . PHE A 1 98 ? 10.537 0.345 1.534 1.00 93.38 98 PHE A C 1
ATOM 779 O O . PHE A 1 98 ? 10.760 -0.671 0.868 1.00 93.38 98 PHE A O 1
ATOM 786 N N . PRO A 1 99 ? 9.670 0.307 2.558 1.00 95.25 99 PRO A N 1
ATOM 787 C CA . PRO A 1 99 ? 8.964 -0.916 2.929 1.00 95.25 99 PRO A CA 1
ATOM 788 C C . PRO A 1 99 ? 8.090 -1.434 1.781 1.00 95.25 99 PRO A C 1
ATOM 790 O O . PRO A 1 99 ? 7.382 -0.658 1.133 1.00 95.25 99 PRO A O 1
ATOM 793 N N . GLY A 1 100 ? 8.113 -2.745 1.531 1.00 96.00 100 GLY A N 1
ATOM 794 C CA . GLY A 1 100 ? 7.279 -3.380 0.510 1.00 96.00 100 GLY A CA 1
ATOM 795 C C . GLY A 1 100 ? 5.826 -3.479 0.955 1.00 96.00 100 GLY A C 1
ATOM 796 O O . GLY A 1 100 ? 5.530 -4.159 1.933 1.00 96.00 100 GLY A O 1
ATOM 797 N N . ASN A 1 101 ? 4.919 -2.821 0.237 1.00 96.19 101 ASN A N 1
ATOM 798 C CA . ASN A 1 101 ? 3.485 -2.841 0.500 1.00 96.19 101 ASN A CA 1
ATOM 799 C C . ASN A 1 101 ? 2.876 -4.179 0.057 1.00 96.19 101 ASN A C 1
ATOM 801 O O . ASN A 1 101 ? 2.769 -4.463 -1.134 1.00 96.19 101 ASN A O 1
ATOM 805 N N . THR A 1 102 ? 2.419 -4.979 1.019 1.00 94.88 102 THR A N 1
ATOM 806 C CA . THR A 1 102 ? 1.830 -6.300 0.749 1.00 94.88 102 THR A CA 1
ATOM 807 C C . THR A 1 102 ? 0.347 -6.255 0.373 1.00 94.88 102 THR A C 1
ATOM 809 O O . THR A 1 102 ? -0.241 -7.305 0.104 1.00 94.88 102 THR A O 1
ATOM 812 N N . ASN A 1 103 ? -0.269 -5.065 0.372 1.00 94.69 103 ASN A N 1
ATOM 813 C CA . ASN A 1 103 ? -1.708 -4.854 0.206 1.00 94.69 103 ASN A CA 1
ATOM 814 C C . ASN A 1 103 ? -2.586 -5.523 1.283 1.00 94.69 103 ASN A C 1
ATOM 816 O O . ASN A 1 103 ? -3.782 -5.713 1.079 1.00 94.69 103 ASN A O 1
ATOM 820 N N . ALA A 1 104 ? -2.032 -5.834 2.457 1.00 95.50 104 ALA A N 1
ATOM 821 C CA . ALA A 1 104 ? -2.831 -6.040 3.661 1.00 95.50 104 ALA A CA 1
ATOM 822 C C . ALA A 1 104 ? -2.961 -4.719 4.430 1.00 95.50 104 ALA A C 1
ATOM 824 O O . ALA A 1 104 ? -1.957 -4.105 4.794 1.00 95.50 104 ALA A O 1
ATOM 825 N N . ILE A 1 105 ? -4.197 -4.268 4.652 1.00 96.69 105 ILE A N 1
ATOM 826 C CA . ILE A 1 105 ? -4.499 -2.923 5.159 1.00 96.69 105 ILE A CA 1
ATOM 827 C C . ILE A 1 105 ? -5.473 -3.031 6.323 1.00 96.69 105 ILE A C 1
ATOM 829 O O . ILE A 1 105 ? -6.601 -3.489 6.158 1.00 96.69 105 ILE A O 1
ATOM 833 N N . PHE A 1 106 ? -5.051 -2.568 7.491 1.00 97.69 106 PHE A N 1
ATOM 834 C CA . PHE A 1 106 ? -5.906 -2.383 8.653 1.00 97.69 106 PHE A CA 1
ATOM 835 C C . PHE A 1 106 ? -6.445 -0.960 8.667 1.00 97.69 106 PHE A C 1
ATOM 837 O O . PHE A 1 106 ? -5.675 -0.006 8.580 1.00 97.69 106 PHE A O 1
ATOM 844 N N . VAL A 1 107 ? -7.753 -0.806 8.844 1.00 9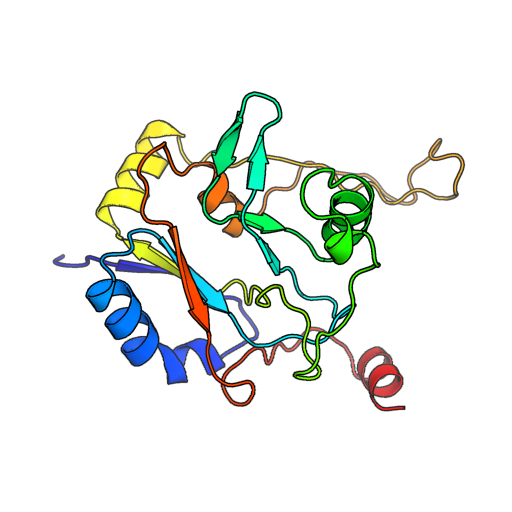7.06 107 VAL A N 1
ATOM 845 C CA . VAL A 1 107 ? -8.393 0.503 8.988 1.00 97.06 107 VAL A CA 1
ATOM 846 C C . VAL A 1 107 ? -9.298 0.484 10.210 1.00 97.06 107 VAL A C 1
ATOM 848 O O . VAL A 1 107 ? -10.067 -0.457 10.428 1.00 97.06 107 VAL A O 1
ATOM 851 N N . GLN A 1 108 ? -9.220 1.528 11.028 1.00 96.88 108 GLN A N 1
ATOM 852 C CA . GLN A 1 108 ? -10.168 1.729 12.109 1.00 96.88 108 GLN A CA 1
ATOM 853 C C . GLN A 1 108 ? -11.556 1.943 11.500 1.00 96.88 108 GLN A C 1
ATOM 855 O O . GLN A 1 108 ? -11.757 2.839 10.680 1.00 96.88 108 GLN A O 1
ATOM 860 N N .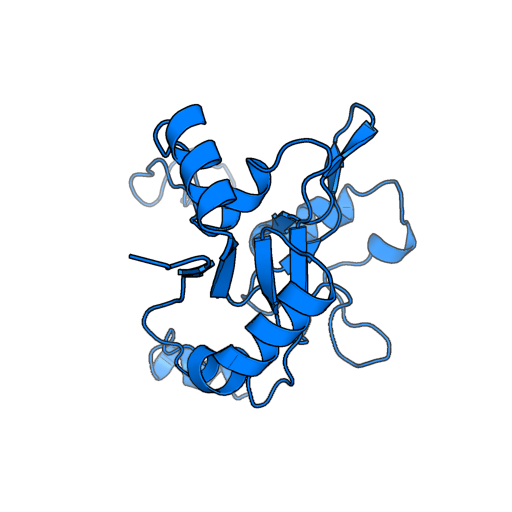 LEU A 1 109 ? -12.529 1.137 11.920 1.00 96.69 109 LEU A N 1
ATOM 861 C CA . LEU A 1 109 ? -13.840 1.066 11.276 1.00 96.69 109 LEU A CA 1
ATOM 862 C C . LEU A 1 109 ? -14.571 2.415 11.292 1.00 96.69 109 LEU A C 1
ATOM 864 O O . LEU A 1 109 ? -15.192 2.785 10.303 1.00 96.69 109 LEU A O 1
ATOM 868 N N . SER A 1 110 ? -14.454 3.184 12.377 1.00 94.75 110 SER A N 1
ATOM 869 C CA . SER A 1 110 ? -15.062 4.518 12.452 1.00 94.75 110 SER A CA 1
ATOM 870 C C . SER A 1 110 ? -14.455 5.485 11.430 1.00 94.75 110 SER A C 1
ATOM 872 O O . SER A 1 110 ? -15.182 6.262 10.819 1.00 94.75 110 SER A O 1
ATOM 874 N N . THR A 1 111 ? -13.138 5.439 11.221 1.00 94.06 111 THR A N 1
ATOM 875 C CA . THR A 1 111 ? -12.440 6.255 10.216 1.00 94.06 111 THR A CA 1
ATOM 876 C C . THR A 1 111 ? -12.770 5.799 8.798 1.00 94.06 111 THR A C 1
ATOM 878 O O . THR A 1 111 ? -12.975 6.643 7.926 1.00 94.06 111 THR A O 1
ATOM 881 N N . TYR A 1 112 ? -12.890 4.487 8.583 1.00 95.50 112 TYR A N 1
ATOM 882 C CA . TYR A 1 112 ? -13.339 3.920 7.315 1.00 95.50 112 TYR A CA 1
ATOM 883 C C . TYR A 1 112 ? -14.735 4.416 6.933 1.00 95.50 112 TYR A C 1
ATOM 885 O O . TYR A 1 112 ? -14.903 4.969 5.852 1.00 95.50 112 TYR A O 1
ATOM 893 N N . VAL A 1 113 ? -15.707 4.307 7.845 1.00 95.38 113 VAL A N 1
ATOM 894 C CA . VAL A 1 113 ? -17.092 4.745 7.603 1.00 95.38 113 VAL A CA 1
ATOM 895 C C . VAL A 1 113 ? -17.164 6.247 7.331 1.00 95.38 113 VAL A C 1
ATOM 897 O O . VAL A 1 113 ? -17.739 6.636 6.322 1.00 95.38 113 VAL A O 1
ATOM 900 N N . ARG A 1 114 ? -16.500 7.092 8.137 1.00 94.56 114 ARG A N 1
ATOM 901 C CA . ARG A 1 114 ? -16.468 8.548 7.882 1.00 94.56 114 ARG A CA 1
ATOM 902 C C . ARG A 1 114 ? -15.884 8.890 6.510 1.00 94.56 114 ARG A C 1
ATOM 904 O O . ARG A 1 114 ? -16.349 9.815 5.851 1.00 94.56 114 ARG A O 1
ATOM 911 N N . THR A 1 115 ? -14.840 8.177 6.085 1.00 94.44 115 THR A N 1
ATOM 912 C CA . THR A 1 115 ? -14.250 8.378 4.754 1.00 94.44 115 THR A CA 1
ATOM 913 C C . THR A 1 115 ? -15.208 7.920 3.664 1.00 94.44 115 THR A C 1
ATOM 915 O O . THR A 1 115 ? -15.425 8.666 2.717 1.00 94.44 115 THR A O 1
ATOM 918 N N . LEU A 1 116 ? -15.826 6.749 3.833 1.00 95.38 116 LEU A N 1
ATOM 919 C CA . LEU A 1 116 ? -16.801 6.184 2.905 1.00 95.38 116 LEU A CA 1
ATOM 920 C C . LEU A 1 116 ? -18.008 7.110 2.710 1.00 95.38 116 LEU A C 1
ATOM 922 O O . LEU A 1 116 ? -18.390 7.362 1.574 1.00 95.38 116 LEU A O 1
ATOM 926 N N . GLU A 1 117 ? -18.564 7.660 3.791 1.00 96.50 117 GLU A N 1
ATOM 927 C CA . GLU A 1 117 ? -19.669 8.629 3.751 1.00 96.50 117 GLU A CA 1
ATOM 928 C C . GLU A 1 117 ? -19.262 9.920 3.035 1.00 96.50 117 GLU A C 1
ATOM 930 O O . GLU A 1 117 ? -19.994 10.422 2.186 1.00 96.50 117 GLU A O 1
ATOM 935 N N . ARG A 1 118 ? -18.066 10.443 3.335 1.00 95.94 118 ARG A N 1
ATOM 936 C CA . ARG A 1 118 ? -17.555 11.679 2.728 1.00 95.94 118 ARG A CA 1
ATOM 937 C C . ARG A 1 118 ? -17.256 11.535 1.236 1.00 95.94 118 ARG A C 1
ATOM 939 O O . ARG A 1 118 ? -17.404 12.511 0.507 1.00 95.94 118 ARG A O 1
ATOM 946 N N . THR A 1 119 ? -16.771 10.377 0.789 1.00 95.75 119 THR A N 1
ATOM 947 C CA . THR A 1 119 ? -16.355 10.168 -0.610 1.00 95.75 119 THR A CA 1
ATOM 948 C C . THR A 1 119 ? -17.344 9.348 -1.428 1.00 95.75 119 THR A C 1
ATOM 950 O O . THR A 1 119 ? -17.097 9.123 -2.608 1.00 95.75 119 THR A O 1
ATOM 953 N N . ALA A 1 120 ? -18.436 8.874 -0.822 1.00 96.62 120 ALA A N 1
ATOM 954 C CA . ALA A 1 120 ? -19.347 7.892 -1.414 1.00 96.62 120 ALA A CA 1
ATOM 955 C C . ALA A 1 120 ? -18.619 6.645 -1.965 1.00 96.62 120 ALA A C 1
ATOM 957 O O . ALA A 1 120 ? -19.042 6.041 -2.946 1.00 96.62 120 ALA A O 1
ATOM 958 N N . GLY A 1 121 ? -17.488 6.274 -1.353 1.00 94.00 121 GLY A N 1
ATOM 959 C CA . GLY A 1 121 ? -16.641 5.162 -1.799 1.00 94.00 121 GLY A CA 1
ATOM 960 C C . GLY A 1 121 ? -15.711 5.472 -2.967 1.00 94.00 121 GLY A C 1
ATOM 961 O O . GLY A 1 121 ? -14.933 4.602 -3.350 1.00 94.00 121 GLY A O 1
ATOM 962 N N . ALA A 1 122 ? -15.722 6.698 -3.494 1.00 95.94 122 ALA A N 1
ATOM 963 C CA . ALA A 1 122 ? -14.765 7.108 -4.508 1.00 95.94 122 ALA A CA 1
ATOM 964 C C . ALA A 1 122 ? -13.343 7.160 -3.927 1.00 95.94 122 ALA A C 1
ATOM 966 O O . ALA A 1 122 ? -13.103 7.711 -2.846 1.00 95.94 122 ALA A O 1
ATOM 967 N N . VAL A 1 123 ? -12.407 6.600 -4.685 1.00 94.56 123 VAL A N 1
ATOM 968 C CA . VAL A 1 123 ? -10.954 6.640 -4.481 1.00 94.56 123 VAL A CA 1
ATOM 969 C C . VAL A 1 123 ? -10.309 7.214 -5.749 1.00 94.56 123 VAL A C 1
ATOM 971 O O . VAL A 1 123 ? -10.958 7.206 -6.795 1.00 94.56 123 VAL A O 1
ATOM 974 N N . PRO A 1 124 ? -9.067 7.729 -5.690 1.00 93.12 124 PRO A N 1
ATOM 975 C CA . PRO A 1 124 ? -8.384 8.230 -6.878 1.00 93.12 124 PRO A CA 1
ATOM 976 C C . PRO A 1 124 ? -8.352 7.201 -8.013 1.00 93.12 124 PRO A C 1
ATOM 978 O O . PRO A 1 124 ? -8.030 6.031 -7.804 1.00 93.12 124 PRO A O 1
ATOM 981 N N . GLU A 1 125 ? -8.677 7.664 -9.215 1.00 95.19 125 GLU A N 1
ATOM 982 C CA . GLU A 1 125 ? -8.654 6.863 -10.435 1.00 95.19 125 GLU A CA 1
ATOM 983 C C . GLU A 1 125 ? -7.385 7.149 -11.241 1.00 95.19 125 GLU A C 1
ATOM 985 O O . GLU A 1 125 ? -6.823 8.249 -11.213 1.00 95.19 125 GLU A O 1
ATOM 990 N N . PHE A 1 126 ? -6.947 6.156 -12.004 1.00 92.19 126 PHE A N 1
ATOM 991 C CA . PHE A 1 126 ? -5.838 6.263 -12.938 1.00 92.19 126 PHE A CA 1
ATOM 992 C C . PHE A 1 126 ? -6.117 5.451 -14.208 1.00 92.19 126 PHE A C 1
ATOM 994 O O . PHE A 1 126 ? -7.089 4.704 -14.304 1.00 92.19 126 PHE A O 1
ATOM 1001 N N . VAL A 1 127 ? -5.246 5.607 -15.205 1.00 91.88 127 VAL A N 1
ATOM 1002 C CA . VAL A 1 127 ? -5.236 4.794 -16.428 1.00 91.88 127 VAL A CA 1
ATOM 1003 C C . VAL A 1 127 ? -3.836 4.232 -16.651 1.00 91.88 127 VAL A C 1
ATOM 1005 O O . VAL A 1 127 ? -2.846 4.938 -16.455 1.00 91.88 127 VAL A O 1
ATOM 1008 N N . ASN A 1 128 ? -3.742 2.978 -17.095 1.00 89.12 128 ASN A N 1
ATOM 1009 C CA . ASN A 1 128 ? -2.470 2.320 -17.410 1.00 89.12 128 ASN A CA 1
ATOM 1010 C C . ASN A 1 128 ? -2.477 1.722 -18.834 1.00 89.12 128 ASN A C 1
ATOM 1012 O O . ASN A 1 128 ? -2.507 0.499 -19.006 1.00 89.12 128 ASN A O 1
ATOM 1016 N N . PRO A 1 129 ? -2.503 2.571 -19.880 1.00 91.19 129 PRO A N 1
ATOM 1017 C CA . PRO A 1 129 ? -2.566 2.111 -21.263 1.00 91.19 129 PRO A CA 1
ATOM 1018 C C . PRO A 1 129 ? -1.310 1.327 -21.666 1.00 91.19 129 PRO A C 1
ATOM 1020 O O . PRO A 1 129 ? -0.181 1.746 -21.407 1.00 91.19 129 PRO A O 1
ATOM 1023 N N . LYS A 1 130 ? -1.514 0.207 -22.369 1.00 91.56 130 LYS A N 1
ATOM 1024 C CA . LYS A 1 130 ? -0.441 -0.581 -22.988 1.00 91.56 130 LYS A CA 1
ATOM 1025 C C . LYS A 1 130 ? -0.269 -0.162 -24.444 1.00 91.56 130 LYS A C 1
ATOM 1027 O O . LYS A 1 130 ? -1.098 -0.509 -25.286 1.00 91.56 130 LYS A O 1
ATOM 1032 N N . TYR A 1 131 ? 0.796 0.574 -24.735 1.00 93.25 131 TYR A N 1
ATOM 1033 C CA . TYR A 1 131 ? 1.092 1.073 -26.079 1.00 93.25 131 TYR A CA 1
ATOM 1034 C C . TYR A 1 131 ? 1.733 0.006 -26.969 1.00 93.25 131 TYR A C 1
ATOM 1036 O O . TYR A 1 131 ? 2.432 -0.872 -26.467 1.00 93.25 131 TYR A O 1
ATOM 1044 N N . ALA A 1 132 ? 1.464 0.075 -28.277 1.00 93.12 132 ALA A N 1
ATOM 1045 C CA . ALA A 1 132 ? 2.047 -0.835 -29.270 1.00 93.12 132 ALA A CA 1
ATOM 1046 C C . ALA A 1 132 ? 3.552 -0.610 -29.465 1.00 93.12 132 ALA A C 1
ATOM 1048 O O . ALA A 1 132 ? 4.288 -1.554 -29.740 1.00 93.12 132 ALA A O 1
ATOM 1049 N N . ASP A 1 133 ? 3.993 0.634 -29.287 1.00 92.62 133 ASP A N 1
ATOM 1050 C CA . ASP A 1 133 ? 5.373 1.072 -29.446 1.00 92.62 133 ASP A CA 1
ATOM 1051 C C . ASP A 1 133 ? 5.643 2.361 -28.641 1.00 92.62 133 ASP A C 1
ATOM 1053 O O . ASP A 1 133 ? 4.759 2.922 -27.977 1.00 92.62 133 ASP A O 1
ATOM 1057 N N . ASP A 1 134 ? 6.882 2.846 -28.718 1.00 91.25 134 ASP A N 1
ATOM 1058 C CA . ASP A 1 134 ? 7.349 4.039 -28.009 1.00 91.25 134 ASP A CA 1
ATOM 1059 C C . ASP A 1 134 ? 6.738 5.356 -28.523 1.00 91.25 134 ASP A C 1
ATOM 1061 O O . ASP A 1 134 ? 6.819 6.368 -27.822 1.00 91.25 134 ASP A O 1
ATOM 1065 N N . SER A 1 135 ? 6.084 5.370 -29.696 1.00 93.12 135 SER A N 1
ATOM 1066 C CA . SER A 1 135 ? 5.381 6.565 -30.195 1.00 93.12 135 SER A CA 1
ATOM 1067 C C . SER A 1 135 ? 4.159 6.905 -29.345 1.00 93.12 135 SER A C 1
ATOM 1069 O O . SER A 1 135 ? 3.706 8.050 -29.333 1.00 93.12 135 SER A O 1
ATOM 1071 N N . ARG A 1 136 ? 3.622 5.904 -28.629 1.00 90.31 136 ARG A N 1
ATOM 1072 C CA . ARG A 1 136 ? 2.405 6.000 -27.814 1.00 90.31 136 ARG A CA 1
ATOM 1073 C C . ARG A 1 136 ? 1.167 6.467 -28.592 1.00 90.31 136 ARG A C 1
ATOM 1075 O O . ARG A 1 136 ? 0.211 6.951 -27.991 1.00 90.31 136 ARG A O 1
ATOM 1082 N N . ALA A 1 137 ? 1.160 6.299 -29.916 1.00 93.00 137 ALA A N 1
ATOM 1083 C CA . ALA A 1 137 ? 0.057 6.718 -30.779 1.00 93.00 137 ALA A CA 1
ATOM 1084 C C . ALA A 1 137 ? -1.112 5.717 -30.814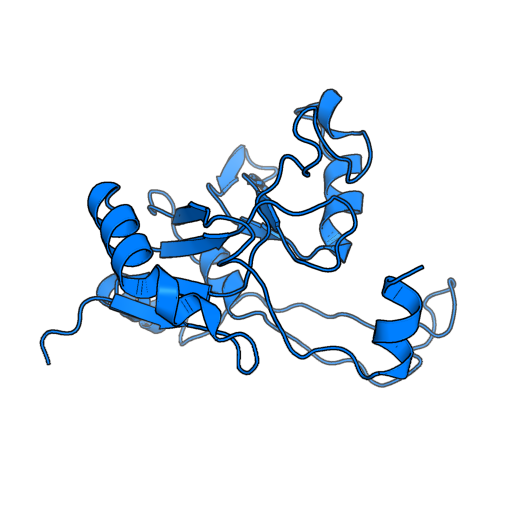 1.00 93.00 137 ALA A C 1
ATOM 1086 O O . ALA A 1 137 ? -2.238 6.096 -31.130 1.00 93.00 137 ALA A O 1
ATOM 1087 N N . SER A 1 138 ? -0.867 4.442 -30.493 1.00 94.62 138 SER A N 1
ATOM 1088 C CA . SER A 1 138 ? -1.890 3.392 -30.502 1.00 94.62 138 SER A CA 1
ATOM 1089 C C . SER A 1 138 ? -1.756 2.437 -29.314 1.00 94.62 138 SER A C 1
ATOM 1091 O O . SER A 1 138 ? -0.661 2.208 -28.787 1.00 94.62 138 SER A O 1
ATOM 1093 N N . PHE A 1 139 ? -2.888 1.886 -28.868 1.00 95.94 139 PHE A N 1
ATOM 1094 C CA . PHE A 1 139 ? -2.927 0.883 -27.806 1.00 95.94 139 PHE A CA 1
ATOM 1095 C C . PHE A 1 139 ? -2.901 -0.533 -28.387 1.00 95.94 139 PHE A C 1
ATOM 1097 O O . PHE A 1 139 ? -3.548 -0.815 -29.390 1.00 95.94 139 PHE A O 1
ATOM 1104 N N . THR A 1 140 ? -2.225 -1.449 -27.696 1.00 95.69 140 THR A N 1
ATOM 1105 C CA . THR A 1 140 ? -2.282 -2.899 -27.977 1.00 95.69 140 THR A CA 1
ATOM 1106 C C . THR A 1 140 ? -3.638 -3.518 -27.639 1.00 95.69 140 THR A C 1
ATOM 1108 O O . THR A 1 140 ? -4.013 -4.545 -28.197 1.00 95.69 140 THR A O 1
ATOM 1111 N N . SER A 1 141 ? -4.377 -2.900 -26.719 1.00 94.00 141 SER A N 1
ATOM 1112 C CA . SER A 1 141 ? -5.717 -3.304 -26.294 1.00 94.00 141 SER A CA 1
ATOM 1113 C C . SER A 1 141 ? -6.476 -2.095 -25.735 1.00 94.00 141 SER A C 1
ATOM 1115 O O . SER A 1 141 ? -5.827 -1.161 -25.256 1.00 94.00 141 SER A O 1
ATOM 1117 N N . PRO A 1 142 ? -7.823 -2.104 -25.715 1.00 95.19 142 PRO A N 1
ATOM 1118 C CA . PRO A 1 142 ? -8.601 -1.067 -25.040 1.00 95.19 142 PRO A CA 1
ATOM 1119 C C . PRO A 1 142 ? -8.126 -0.835 -23.599 1.00 95.19 142 PRO A C 1
ATOM 1121 O O . PRO A 1 142 ? -7.822 -1.786 -22.876 1.00 95.19 142 PRO A O 1
ATOM 1124 N N . THR A 1 143 ? -8.057 0.434 -23.196 1.00 94.88 143 THR A N 1
ATOM 1125 C CA . THR A 1 143 ? -7.727 0.842 -21.824 1.00 94.88 143 THR A CA 1
ATOM 1126 C C . THR A 1 143 ? -8.997 1.196 -21.055 1.00 94.88 143 THR A C 1
ATOM 1128 O O . THR A 1 143 ? -10.051 1.423 -21.649 1.00 94.88 143 THR A O 1
ATOM 1131 N N . ARG A 1 144 ? -8.903 1.248 -19.729 1.00 95.38 144 ARG A N 1
ATOM 1132 C CA . ARG A 1 144 ? -10.016 1.545 -18.822 1.00 95.38 144 ARG A CA 1
ATOM 1133 C C . ARG A 1 144 ? -9.527 2.386 -17.649 1.00 95.38 144 ARG A C 1
ATOM 1135 O O . ARG A 1 144 ? -8.325 2.426 -17.385 1.00 95.38 144 ARG A O 1
ATOM 1142 N N . LEU A 1 145 ? -10.466 3.029 -16.964 1.00 96.12 145 LEU A N 1
ATOM 1143 C CA . LEU A 1 145 ? -10.208 3.598 -15.647 1.00 96.12 145 LEU A CA 1
ATOM 1144 C C . LEU A 1 145 ? -9.997 2.464 -14.646 1.00 96.12 145 LEU A C 1
ATOM 1146 O O . LEU A 1 145 ? -10.696 1.449 -14.675 1.00 96.12 145 LEU A O 1
ATOM 1150 N N . GLU A 1 146 ? -9.006 2.640 -13.790 1.00 95.06 146 GLU A N 1
ATOM 1151 C CA . GLU A 1 146 ? -8.651 1.726 -12.715 1.00 95.06 146 GLU A CA 1
ATOM 1152 C C . GLU A 1 146 ? -8.516 2.533 -11.421 1.00 95.06 146 GLU A C 1
ATOM 1154 O O . GLU A 1 146 ? -8.258 3.736 -11.438 1.00 95.06 146 GLU A O 1
ATOM 1159 N N . CYS A 1 147 ? -8.692 1.876 -10.285 1.00 95.31 147 CYS A N 1
ATOM 1160 C CA . CYS A 1 147 ? -8.389 2.434 -8.976 1.00 95.31 147 CYS A CA 1
ATOM 1161 C C . CYS A 1 147 ? -7.800 1.332 -8.099 1.00 95.31 147 CYS A C 1
ATOM 1163 O O . CYS A 1 147 ? -8.016 0.143 -8.359 1.00 95.31 147 CYS A O 1
ATOM 1165 N N . MET A 1 148 ? -7.041 1.710 -7.073 1.00 95.25 148 MET A N 1
ATOM 1166 C CA . MET A 1 148 ? -6.450 0.743 -6.156 1.00 95.25 148 MET A CA 1
ATOM 1167 C C . MET A 1 148 ? -7.055 0.870 -4.761 1.00 95.25 148 MET A C 1
ATOM 1169 O O . MET A 1 148 ? -7.225 1.968 -4.240 1.00 95.25 148 MET A O 1
ATOM 1173 N N . MET A 1 149 ? -7.313 -0.256 -4.092 1.00 95.88 149 MET A N 1
ATOM 1174 C CA . MET A 1 149 ? -7.842 -0.221 -2.722 1.00 95.88 149 MET A CA 1
ATOM 1175 C C . MET A 1 149 ? -6.876 0.464 -1.739 1.00 95.88 149 MET A C 1
ATOM 1177 O O . MET A 1 149 ? -7.315 1.127 -0.802 1.00 95.88 149 MET A O 1
ATOM 1181 N N . GLN A 1 150 ? -5.560 0.344 -1.963 1.00 95.38 150 GLN A N 1
ATOM 1182 C CA . GLN A 1 150 ? -4.547 1.011 -1.147 1.00 95.38 150 GLN A CA 1
ATOM 1183 C C . GLN A 1 150 ? -4.577 2.533 -1.291 1.00 95.38 150 GLN A C 1
ATOM 1185 O O . GLN A 1 150 ? -4.201 3.234 -0.347 1.00 95.38 150 GLN A O 1
ATOM 1190 N N . ASP A 1 151 ? -5.109 3.052 -2.403 1.00 93.69 151 ASP A N 1
ATOM 1191 C CA . ASP A 1 151 ? -5.228 4.492 -2.616 1.00 93.69 151 ASP A CA 1
ATOM 1192 C C . ASP A 1 151 ? -6.232 5.155 -1.664 1.00 93.69 151 ASP A C 1
ATOM 1194 O O . ASP A 1 151 ? -6.273 6.381 -1.556 1.00 93.69 151 ASP A O 1
ATOM 1198 N N . TYR A 1 152 ? -6.950 4.359 -0.865 1.00 92.88 152 TYR A N 1
ATOM 1199 C CA . TYR A 1 152 ? -7.637 4.819 0.337 1.00 92.88 152 TYR A CA 1
ATOM 1200 C C . TYR A 1 152 ? -6.743 5.699 1.231 1.00 92.88 152 TYR A C 1
ATOM 1202 O O . TYR A 1 152 ? -7.218 6.685 1.793 1.00 92.88 152 TYR A O 1
ATOM 1210 N N . ALA A 1 153 ? -5.439 5.411 1.333 1.00 90.50 153 ALA A N 1
ATOM 1211 C CA . ALA A 1 153 ? -4.520 6.231 2.127 1.00 90.50 153 ALA A CA 1
ATOM 1212 C C . ALA A 1 153 ? -4.371 7.671 1.603 1.00 90.50 153 ALA A C 1
ATOM 1214 O O . ALA A 1 153 ? -4.100 8.572 2.394 1.00 90.50 153 ALA A O 1
ATOM 1215 N N . TRP A 1 154 ? -4.611 7.926 0.312 1.00 88.50 154 TRP A N 1
ATOM 1216 C CA . TRP A 1 154 ? -4.623 9.287 -0.242 1.00 88.50 154 TRP A CA 1
ATOM 1217 C C . TRP A 1 154 ? -5.858 10.089 0.166 1.00 88.50 154 TRP A C 1
ATOM 1219 O O . TRP A 1 154 ? -5.850 11.316 0.081 1.00 88.50 154 TRP A O 1
ATOM 1229 N N . LEU A 1 155 ? -6.916 9.416 0.626 1.00 90.06 155 LEU A N 1
ATOM 1230 C CA . LEU A 1 155 ? -8.116 10.062 1.152 1.00 90.06 155 LEU A CA 1
ATOM 1231 C C . LEU A 1 155 ? -7.943 10.521 2.602 1.00 90.06 155 LEU A C 1
ATOM 1233 O O . LEU A 1 155 ? -8.820 11.220 3.119 1.00 90.06 155 LEU A O 1
ATOM 1237 N N . ALA A 1 156 ? -6.847 10.128 3.257 1.00 82.38 156 ALA A N 1
ATOM 1238 C CA . ALA A 1 156 ? -6.533 10.527 4.615 1.00 82.38 156 ALA A CA 1
ATOM 1239 C C . ALA A 1 156 ? -6.338 12.051 4.683 1.00 82.38 156 ALA A C 1
ATOM 1241 O O . ALA A 1 156 ? -5.524 12.633 3.965 1.00 82.38 156 ALA A O 1
ATOM 1242 N N . GLY A 1 157 ? -7.111 12.705 5.551 1.00 72.38 157 GLY A N 1
ATOM 1243 C CA . GLY A 1 157 ? -6.998 14.141 5.792 1.00 72.38 157 GLY A CA 1
ATOM 1244 C C . GLY A 1 157 ? -5.724 14.508 6.550 1.00 72.38 157 GLY A C 1
ATOM 1245 O O . GLY A 1 157 ? -5.007 13.649 7.076 1.00 72.38 157 GLY A O 1
ATOM 1246 N N . GLU A 1 158 ? -5.466 15.808 6.654 1.00 74.81 158 GLU A N 1
ATOM 1247 C CA . GLU A 1 158 ? -4.400 16.324 7.507 1.00 74.81 158 GLU A CA 1
ATOM 1248 C C . GLU A 1 158 ? -4.611 15.864 8.961 1.00 74.81 158 GLU A C 1
ATOM 1250 O O . GLU A 1 158 ? -5.735 15.803 9.455 1.00 74.81 158 GLU A O 1
ATOM 1255 N N . GLY A 1 159 ? -3.531 15.453 9.62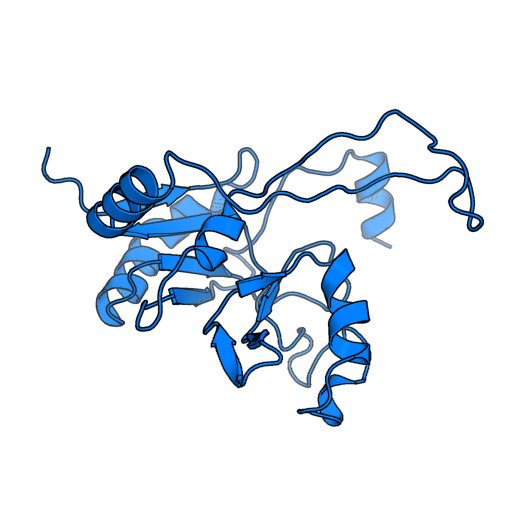9 1.00 78.81 159 GLY A N 1
ATOM 1256 C CA . GLY A 1 159 ? -3.584 14.903 10.988 1.00 78.81 159 GLY A CA 1
ATOM 1257 C C . GLY A 1 159 ? -3.846 13.394 11.087 1.00 78.81 159 GLY A C 1
ATOM 1258 O O . GLY A 1 159 ? -3.542 12.822 12.136 1.00 78.81 159 GLY A O 1
ATOM 1259 N N . SER A 1 160 ? -4.293 12.729 10.012 1.00 87.12 160 SER A N 1
ATOM 1260 C CA . SER A 1 160 ? -4.532 11.275 10.017 1.00 87.12 160 SER A CA 1
ATOM 1261 C C . SER A 1 160 ? -3.289 10.483 10.428 1.00 87.12 160 SER A C 1
ATOM 1263 O O . SER A 1 160 ? -2.148 10.815 10.065 1.00 87.12 160 SER A O 1
ATOM 1265 N N . ARG A 1 161 ? -3.508 9.402 11.179 1.00 92.56 161 ARG A N 1
ATOM 1266 C CA . ARG A 1 161 ? -2.433 8.541 11.695 1.00 92.56 161 ARG A CA 1
ATOM 1267 C C . ARG A 1 161 ? -2.288 7.311 10.802 1.00 92.56 161 ARG A C 1
ATOM 1269 O O . ARG A 1 161 ? -2.773 6.229 11.121 1.00 92.56 161 ARG A O 1
ATOM 1276 N N . VAL A 1 162 ? -1.666 7.520 9.641 1.00 94.38 162 VAL A N 1
ATOM 1277 C CA . VAL A 1 162 ? -1.345 6.460 8.673 1.00 94.38 162 VAL A CA 1
ATOM 1278 C C . VAL A 1 162 ? 0.071 5.953 8.928 1.00 94.38 162 VAL A C 1
ATOM 1280 O O . VAL A 1 162 ? 1.001 6.756 9.007 1.00 94.38 162 VAL A O 1
ATOM 1283 N N . GLY A 1 163 ? 0.239 4.639 9.053 1.00 95.62 163 GLY A N 1
ATOM 1284 C CA . GLY A 1 163 ? 1.538 4.011 9.295 1.00 95.62 163 GLY A CA 1
ATOM 1285 C C . GLY A 1 163 ? 1.667 2.637 8.647 1.00 95.62 163 GLY A C 1
ATOM 1286 O O . GLY A 1 163 ? 0.883 2.264 7.773 1.00 95.62 163 GLY A O 1
ATOM 1287 N N . HIS A 1 164 ? 2.659 1.868 9.084 1.00 96.81 164 HIS A N 1
ATOM 1288 C CA . HIS A 1 164 ? 2.827 0.485 8.661 1.00 96.81 164 HIS A CA 1
ATOM 1289 C C . HIS A 1 164 ? 3.357 -0.392 9.796 1.00 96.81 164 HIS A C 1
ATOM 1291 O O . HIS A 1 164 ? 3.918 0.107 10.772 1.00 96.81 164 HIS A O 1
ATOM 1297 N N . VAL A 1 165 ? 3.154 -1.699 9.660 1.00 96.81 165 VAL A N 1
ATOM 1298 C CA . VAL A 1 165 ? 3.787 -2.732 10.477 1.00 96.81 165 VAL A CA 1
ATOM 1299 C C . VAL A 1 165 ? 4.633 -3.576 9.548 1.00 96.81 165 VAL A C 1
ATOM 1301 O O . VAL A 1 165 ? 4.099 -4.271 8.685 1.00 96.81 165 VAL A O 1
ATOM 1304 N N . GLU A 1 166 ? 5.943 -3.515 9.735 1.00 96.50 166 GLU A N 1
ATOM 1305 C CA . GLU A 1 166 ? 6.859 -4.389 9.023 1.00 96.50 166 GLU A CA 1
ATOM 1306 C C . GLU A 1 166 ? 6.919 -5.756 9.702 1.00 96.50 166 GLU A C 1
ATOM 1308 O O . GLU A 1 166 ? 7.181 -5.854 10.902 1.00 96.50 166 GLU A O 1
ATOM 1313 N N . VAL A 1 167 ? 6.630 -6.806 8.937 1.00 95.69 167 VAL A N 1
ATOM 1314 C CA . VAL A 1 167 ? 6.740 -8.195 9.379 1.00 95.69 167 VAL A CA 1
ATOM 1315 C C . VAL A 1 167 ? 8.032 -8.814 8.840 1.00 95.69 167 VAL A C 1
ATOM 1317 O O . VAL A 1 167 ? 8.503 -8.407 7.772 1.00 95.69 167 VAL A O 1
ATOM 1320 N N . PRO A 1 168 ? 8.607 -9.808 9.539 1.00 92.69 168 PRO A N 1
ATOM 1321 C CA . PRO A 1 168 ? 9.772 -10.526 9.040 1.00 92.69 168 PRO A CA 1
ATOM 1322 C C . PRO A 1 168 ? 9.504 -11.169 7.667 1.00 92.69 168 PRO A C 1
ATOM 1324 O O . PRO A 1 168 ? 8.364 -11.575 7.411 1.00 92.69 168 PRO A O 1
ATOM 1327 N N . PRO A 1 169 ? 10.516 -11.302 6.788 1.00 88.88 169 PRO A N 1
ATOM 1328 C CA . PRO A 1 169 ? 10.345 -11.863 5.445 1.00 88.88 169 PRO A CA 1
ATOM 1329 C C . PRO A 1 169 ? 9.634 -13.224 5.408 1.00 88.88 169 PRO A C 1
ATOM 1331 O O . PRO A 1 169 ? 8.811 -13.448 4.526 1.00 88.88 169 PRO A O 1
ATOM 1334 N N . GLU A 1 170 ? 9.877 -14.098 6.386 1.00 90.38 170 GLU A N 1
ATOM 1335 C CA . GLU A 1 170 ? 9.230 -15.409 6.548 1.00 90.38 170 GLU A CA 1
ATOM 1336 C C . GLU A 1 170 ? 7.706 -15.341 6.750 1.00 90.38 170 GLU A C 1
ATOM 1338 O O . GLU A 1 170 ? 6.989 -16.271 6.382 1.00 90.38 170 GLU A O 1
ATOM 1343 N N . PHE A 1 171 ? 7.193 -14.221 7.259 1.00 89.62 171 PHE A N 1
ATOM 1344 C CA . PHE A 1 171 ? 5.760 -13.945 7.394 1.00 89.62 171 PHE A CA 1
ATOM 1345 C C . PHE A 1 171 ? 5.260 -12.899 6.391 1.00 89.62 171 PHE A C 1
ATOM 1347 O O . PHE A 1 171 ? 4.115 -12.456 6.478 1.00 89.62 171 PHE A O 1
ATOM 1354 N N . GLY A 1 172 ? 6.119 -12.492 5.456 1.00 84.00 172 GLY A N 1
ATOM 1355 C CA . GLY A 1 172 ? 5.855 -11.446 4.483 1.00 84.00 172 GLY A CA 1
ATOM 1356 C C . GLY A 1 172 ? 4.952 -11.897 3.336 1.00 84.00 172 GLY A C 1
ATOM 1357 O O . GLY A 1 172 ? 3.875 -12.466 3.515 1.00 84.00 172 GLY A O 1
ATOM 1358 N N . TYR A 1 173 ? 5.375 -11.586 2.118 1.00 84.88 173 TYR A N 1
ATOM 1359 C CA . TYR A 1 173 ? 4.541 -11.651 0.928 1.00 84.88 173 TYR A CA 1
ATOM 1360 C C . TYR A 1 173 ? 4.751 -12.948 0.142 1.00 84.88 173 TYR A C 1
ATOM 1362 O O . TYR A 1 173 ? 5.727 -13.082 -0.595 1.00 84.88 173 TYR A O 1
ATOM 1370 N N . PHE A 1 174 ? 3.794 -13.875 0.252 1.00 88.94 174 PHE A N 1
ATOM 1371 C CA . PHE A 1 174 ? 3.822 -15.179 -0.427 1.00 88.94 174 PHE A CA 1
ATOM 1372 C C . PHE A 1 174 ? 2.607 -15.366 -1.346 1.00 88.94 174 PHE A C 1
ATOM 1374 O O . PHE A 1 174 ? 1.748 -16.204 -1.071 1.00 88.94 174 PHE A O 1
ATOM 1381 N N . PRO A 1 175 ? 2.483 -14.572 -2.422 1.00 91.00 175 PRO A N 1
ATOM 1382 C CA . PRO A 1 175 ? 1.338 -14.658 -3.309 1.00 91.00 175 PRO A CA 1
ATOM 1383 C C . PRO A 1 175 ? 1.496 -15.769 -4.362 1.00 91.00 175 PRO A C 1
ATOM 1385 O O . PRO A 1 175 ? 2.579 -15.985 -4.914 1.00 91.00 175 PRO A O 1
ATOM 1388 N N . CYS A 1 176 ? 0.391 -16.395 -4.761 1.00 91.19 176 CYS A N 1
ATOM 1389 C CA . CYS A 1 176 ? 0.358 -17.262 -5.943 1.00 91.19 176 CYS A CA 1
ATOM 1390 C C . CYS A 1 176 ? -0.008 -16.456 -7.205 1.00 91.19 176 CYS A C 1
ATOM 1392 O O . CYS A 1 176 ? -1.162 -16.419 -7.620 1.00 91.19 176 CYS A O 1
ATOM 1394 N N . LYS A 1 177 ? 0.977 -15.767 -7.804 1.00 89.62 177 LYS A N 1
ATOM 1395 C CA . LYS A 1 177 ? 0.756 -14.837 -8.941 1.00 89.62 177 LYS A CA 1
ATOM 1396 C C . LYS A 1 177 ? 1.387 -15.243 -10.268 1.00 89.62 177 LYS A C 1
ATOM 1398 O O . LYS A 1 177 ? 1.074 -14.656 -11.300 1.00 89.62 177 LYS A O 1
ATOM 1403 N N . ASN A 1 178 ? 2.281 -16.225 -10.250 1.00 90.06 178 ASN A N 1
ATOM 1404 C CA . ASN A 1 178 ? 3.052 -16.629 -11.418 1.00 90.06 178 ASN A CA 1
ATOM 1405 C C . ASN A 1 178 ? 2.757 -18.088 -11.762 1.00 90.06 178 ASN A C 1
ATOM 1407 O O . ASN A 1 178 ? 2.742 -18.947 -10.883 1.00 90.06 178 ASN A O 1
ATOM 1411 N N . CYS A 1 179 ? 2.576 -18.385 -13.050 1.00 92.12 179 CYS A N 1
ATOM 1412 C CA . CYS A 1 179 ? 2.561 -19.766 -13.523 1.00 92.12 179 CYS A CA 1
ATOM 1413 C C . CYS A 1 179 ? 3.979 -20.363 -13.500 1.00 92.12 179 CYS A C 1
ATOM 1415 O O . CYS A 1 179 ? 4.969 -19.627 -13.482 1.00 92.12 179 CYS A O 1
ATOM 1417 N N . LEU A 1 180 ? 4.085 -21.696 -13.573 1.00 92.75 180 LEU A N 1
ATOM 1418 C CA . LEU A 1 180 ? 5.368 -22.417 -13.518 1.00 92.75 180 LEU A CA 1
ATOM 1419 C C . LEU A 1 180 ? 6.401 -21.889 -14.522 1.00 92.75 180 LEU A C 1
ATOM 1421 O O . LEU A 1 180 ? 7.570 -21.735 -14.180 1.00 92.75 180 LEU A O 1
ATOM 1425 N N . ARG A 1 181 ? 5.964 -21.549 -15.742 1.00 92.69 181 ARG A N 1
ATOM 1426 C CA . ARG A 1 181 ? 6.840 -20.991 -16.781 1.00 92.69 181 ARG A CA 1
ATOM 1427 C C . ARG A 1 181 ? 7.503 -19.690 -16.326 1.00 92.69 181 ARG A C 1
ATOM 1429 O O . ARG A 1 181 ? 8.718 -19.573 -16.425 1.00 92.69 181 ARG A O 1
ATOM 1436 N N . VAL A 1 182 ? 6.727 -18.741 -15.799 1.00 87.69 182 VAL A N 1
ATOM 1437 C CA . VAL A 1 182 ? 7.263 -17.463 -15.297 1.00 87.69 182 VAL A CA 1
ATOM 1438 C C . VAL A 1 182 ? 8.109 -17.705 -14.049 1.00 87.69 182 VAL A C 1
ATOM 1440 O O . VAL A 1 182 ? 9.248 -17.254 -13.998 1.00 87.69 182 VAL A O 1
ATOM 1443 N N . GLY A 1 183 ? 7.615 -18.500 -13.095 1.00 84.56 183 GLY A N 1
ATOM 1444 C CA . GLY A 1 183 ? 8.343 -18.822 -11.864 1.00 84.56 183 GLY A CA 1
ATOM 1445 C C . GLY A 1 183 ? 9.725 -19.433 -12.118 1.00 84.56 183 GLY A 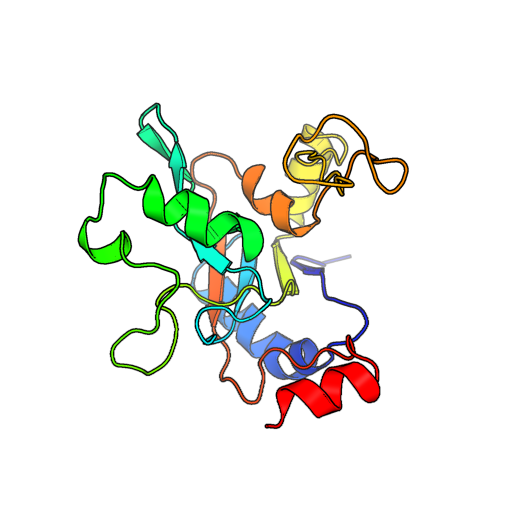C 1
ATOM 1446 O O . GLY A 1 183 ? 10.697 -19.016 -11.498 1.00 84.56 183 GLY A O 1
ATOM 1447 N N . SER A 1 184 ? 9.846 -20.346 -13.087 1.00 84.81 184 SER A N 1
ATOM 1448 C CA . SER A 1 184 ? 11.127 -20.984 -13.435 1.00 84.81 184 SER A CA 1
ATOM 1449 C C . SER A 1 184 ? 12.196 -20.009 -13.946 1.00 84.81 184 SER A C 1
ATOM 1451 O O . SER A 1 184 ? 13.387 -20.267 -13.784 1.00 84.81 184 SER A O 1
ATOM 1453 N N . SER A 1 185 ? 11.786 -18.875 -14.525 1.00 79.12 185 SER A N 1
ATOM 1454 C CA . SER A 1 185 ? 12.707 -17.828 -14.981 1.00 79.12 185 SER A CA 1
ATOM 1455 C C . SER A 1 185 ? 13.222 -16.932 -13.850 1.00 79.12 185 SER A C 1
ATOM 1457 O O . SER A 1 185 ? 14.228 -16.259 -14.030 1.00 79.12 185 SER A O 1
ATOM 1459 N N . CYS A 1 186 ? 12.573 -16.954 -12.681 1.00 67.44 186 CYS A N 1
ATOM 1460 C CA . CYS A 1 186 ? 12.940 -16.146 -11.515 1.00 67.44 186 CYS A CA 1
ATOM 1461 C C . CYS A 1 186 ? 13.920 -16.846 -10.551 1.00 67.44 186 CYS A C 1
ATOM 1463 O O . CYS A 1 186 ? 14.334 -16.228 -9.576 1.00 67.44 186 CYS A O 1
ATOM 1465 N N . VAL A 1 187 ? 14.246 -18.127 -10.778 1.00 59.47 187 VAL A N 1
ATOM 1466 C CA . VAL A 1 187 ? 15.096 -18.963 -9.893 1.00 59.47 187 VAL A CA 1
ATOM 1467 C C . VAL A 1 187 ? 16.515 -19.164 -10.466 1.00 59.47 187 VAL A C 1
ATOM 1469 O O . VAL A 1 187 ? 17.305 -19.927 -9.918 1.00 59.47 187 VAL A O 1
ATOM 1472 N N . ARG A 1 188 ? 16.859 -18.487 -11.567 1.00 40.31 188 ARG A N 1
ATOM 1473 C CA . ARG A 1 188 ? 18.221 -18.457 -12.130 1.00 40.31 188 ARG A CA 1
ATOM 1474 C C . ARG A 1 188 ? 18.923 -17.165 -11.750 1.00 40.31 188 ARG A C 1
ATOM 1476 O O . ARG A 1 188 ? 20.144 -17.240 -11.511 1.00 40.31 188 ARG A O 1
#

Foldseek 3Di:
DPDFKDKDADDFWDLCVVCVVVFVVVCVVLVAQKAFEFAFAAFPPQFWFWDWDADPVRDTLGIATDGSVRQQVVQCVDPPCPVSNPGRHDDPVNGGPTTGGQRIMMHGVVVVVVLCVVCVPDFDKDKDFDAPDPVSPDGPDDIDIDDDPRSVSVSDDPPHRYYYDYDYPVSHHDGPDDDPVVVVVVVD

pLDDT: mean 89.69, std 9.13, range [40.31, 98.0]

InterPro domains:
  IPR029044 Nucleotide-diphospho-sugar transferases [G3DSA:3.90.550.10] (1-187)
  IPR029044 Nucleotide-diphospho-sugar transferases [SSF53448] (2-180)
  IPR039741 UDP-sugar pyrophosphorylase [PTHR11952] (2-178)

Radius of gyration: 17.88 Å; chains: 1; bounding box: 46×46×51 Å

Sequence (188 aa):
EGRRWIMFFQDSSTNYFATFLASLGAIKARDLECAFVTMPRRAKMALGVLAHMTHKDGRQIRLAPIEYNQLEPLLRRTKRAAALRHSDENDASGHSPFPGNTNAIFVQLSTYVRTLERTAGAVPEFVNPKYADDSRASFTSPTRLECMMQDYAWLAGEGSRVGHVEVPPEFGYFPCKNCLRVGSSCVR

Organism: NCBI:txid127549

Secondary structure (DSSP, 8-state):
----EEEE--TT--THHHHHHHHHHHHHHTT-SEEEEEE---TT-SS-EEEEEE-TTS-EEEEEEE-HHHHHHHHHH--S-GGG-S-S---TTSS-SSPEEEEEEEEEHHHHHHHHHHHTT---EEE---BSSTT--SBSS---EEE-GGGGGGGPPTT--EEEEEPPGGGS-------HHHHHHT--